Protein 6U1U (pdb70)

GO terms:
  GO:0043335 protein unfolding (P, IDA)
  GO:0045717 negative regulation of fatty acid biosynthetic process (P, IDA)
  GO:0005576 extracellular region (C, IDA)
  GO:0005576 extracellular region (C, EXP)
  GO:0005576 extracellular region (C, TAS)
  GO:0042802 identical protein binding (F, IPI)
  GO:0005515 protein binding (F, IPI)
  GO:0055102 lipase inhibitor activity (F, IDA)
  GO:0010903 negative regulation of very-low-density lipoprotein particle remodeling (P, IDA)
  GO:1905883 regulation of triglyceride transport (P, IDA)
  GO:0090318 regulation of chylomicron remodeling (P, IDA)
  GO:0035473 lipase binding (F, IPI)
  GO:0043066 negative regulation of apoptotic process (P, IDA)
  GO:0045766 positive regulation of angiogenesis (P, TAS)
  GO:0072562 blood microparticle (C, HDA)

Organism: Homo sapiens (NCBI:txid9606)

CATH classification: 3.90.215.10 (+1 more: 4.10.530.10)

B-factor: mean 29.09, std 10.51, range [15.33, 72.76]

Nearest PDB structures (foldseek):
  6u73-assembly1_A  TM=1.000E+00  e=1.667E-44  Homo sapiens
  6eub-assembly1_A  TM=1.003E+00  e=1.596E-43  Homo sapiens
  6eua-assembly1_B  TM=8.624E-01  e=1.295E-20  Homo sapiens
  6eua-assembly1_A  TM=8.561E-01  e=1.240E-19  Homo sapiens
  6eua-assembly1_C  TM=8.480E-01  e=3.061E-19  Homo sapiens

Solvent-accessible surface area: 11053 Å² total; per-residue (Å²): 71,112,7,0,44,40,18,72,117,111,52,52,219,119,60,23,48,37,130,3,91,4,164,86,18,96,86,25,92,0,14,4,83,26,33,123,86,4,1,10,2,9,3,0,61,4,63,77,34,82,20,92,5,80,69,53,18,114,22,0,54,57,21,23,37,67,67,154,12,0,7,2,18,0,2,76,65,3,38,28,7,0,26,129,74,68,1,92,9,5,3,41,2,103,4,101,127,53,72,66,56,122,42,97,19,52,3,61,6,6,9,71,141,49,16,0,5,20,62,13,72,22,104,15,1,37,120,35,52,38,132,130,33,77,135,108,13,70,69,15,42,0,4,0,106,58,91,36,68,38,174,140,238,133,120,42,8,1,130,46,5,9,1,0,10,23,24,51,82,31,49,43,6,0,0,0,0,90,30,22,204,80,148,24,175,123,167,97,94,17,65,56,0,2,1,15,87,96,47,97,25,32,92,62,17,2,43,6,2,31,3,2,4,8,9,138

Radius of gyration: 16.7 Å; Cα contacts (8 Å, |Δi|>4): 514; chains: 1; bounding box: 41×50×33 Å

InterPro domains:
  IPR002181 Fibrinogen, alpha/beta/gamma chain, C-terminal globular domain [PF00147] (185-399)
  IPR002181 Fibrinogen, alpha/beta/gamma chain, C-terminal globular domain [PS51406] (179-401)
  IPR002181 Fibrinogen, alpha/beta/gamma chain, C-terminal globular domain [SM00186] (183-400)
  IPR002181 Fibrinogen, alpha/beta/gamma chain, C-terminal globular domain [cd00087] (183-400)
  IPR014716 Fibrinogen, alpha/beta/gamma chain, C-terminal globular, subdomain 1 [G3DSA:3.90.215.10] (177-317)
  IPR020837 Fibrinogen, conserved site [PS00514] (349-361)
  IPR036056 Fibrinogen-like, C-terminal [SSF56496] (178-400)
  IPR037579 Fibrinogen/angiopoietin-like [PTHR47221] (137-403)

Sequence (216 aa):
PRDCQELFQVGERQSGLFEIQPQGSPPFLVNCKMTSDGGWTVIQRRHDGSVDFNRPWEAYKAGFGDPHGEFWLGLEKVHSITGDRNSRLAVQLRDWDGNAELLQFSVHLGGEDTAYSLQLTAPVAGQLGATTVPPSGLSVPFSTWDQDHDLRRDKNCAKSLSGGWWFGTCSHSNLNGQYFRSIPQQRQKLKKGIFWKTWRGRYYPLQATTMLIQPM

Structure (mmCIF, N/CA/C/O backbone):
data_6U1U
#
_entry.id   6U1U
#
_cell.length_a   132.568
_cell.length_b   135.300
_cell.length_c   39.509
_cell.angle_alpha   90.000
_cell.angle_beta   90.000
_cell.angle_gamma   90.000
#
_symmetry.space_group_name_H-M   'C 2 2 21'
#
loop_
_entity.id
_entity.type
_entity.pdbx_description
1 polymer 'Angiopoietin-related protein 4'
2 non-polymer 'PALMITIC ACID'
3 water water
#
loop_
_atom_site.group_PDB
_atom_site.id
_atom_site.type_symbol
_atom_site.label_atom_id
_atom_site.label_alt_id
_atom_site.label_comp_id
_atom_site.label_asym_id
_atom_site.label_entity_id
_atom_site.label_seq_id
_atom_site.pdbx_PDB_ins_code
_atom_site.Cartn_x
_atom_site.Cartn_y
_atom_site.Cartn_z
_atom_site.occupancy
_atom_site.B_iso_or_equiv
_atom_site.auth_seq_id
_atom_site.auth_comp_id
_atom_site.auth_asym_id
_atom_site.auth_atom_id
_atom_site.pdbx_PDB_model_num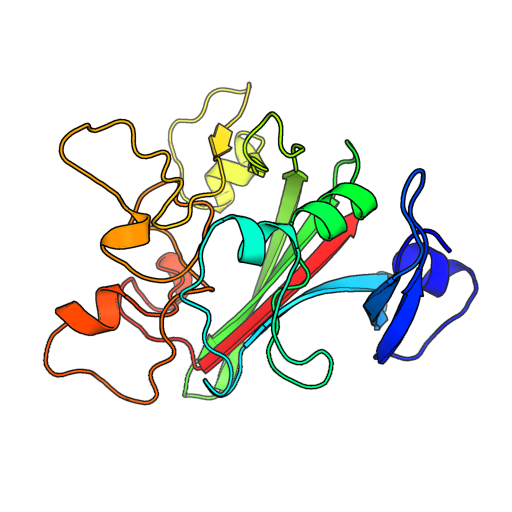
ATOM 1 N N . PRO A 1 1 ? -29.12000 -23.87800 -7.67400 1.000 30.73000 185 PRO A N 1
ATOM 2 C CA . PRO A 1 1 ? -28.15500 -24.48000 -6.75900 1.000 31.88000 185 PRO A CA 1
ATOM 3 C C . PRO A 1 1 ? -27.16300 -25.33400 -7.51100 1.000 26.80000 185 PRO A C 1
ATOM 4 O O . PRO A 1 1 ? -27.56000 -26.07000 -8.41600 1.000 27.47000 185 PRO A O 1
ATOM 8 N N . ARG A 1 2 ? -25.90500 -25.28000 -7.10800 1.000 28.48000 186 ARG A N 1
ATOM 9 C CA . ARG A 1 2 ? -24.86800 -26.02400 -7.80300 1.000 32.65000 186 ARG A CA 1
ATOM 10 C C . ARG A 1 2 ? -24.82300 -27.48300 -7.39400 1.000 31.28000 186 ARG A C 1
ATOM 11 O O . ARG A 1 2 ? -24.29000 -28.30800 -8.14000 1.000 29.83000 186 ARG A O 1
ATOM 19 N N . ASP A 1 3 ? -25.36000 -27.83600 -6.23400 1.000 26.92000 187 ASP A N 1
ATOM 20 C CA . ASP A 1 3 ? -25.22800 -29.19400 -5.73300 1.000 28.80000 187 ASP A CA 1
ATOM 21 C C . ASP A 1 3 ? -26.15700 -29.32900 -4.52700 1.000 22.45000 187 ASP A C 1
ATOM 22 O O . ASP A 1 3 ? -26.83800 -28.37400 -4.13600 1.000 25.01000 187 ASP A O 1
ATOM 27 N N . CYS A 1 4 ? -26.18700 -30.53000 -3.95300 1.000 23.74000 188 CYS A N 1
ATOM 28 C CA . CYS A 1 4 ? -27.12100 -30.80100 -2.86300 1.000 23.43000 188 CYS A CA 1
ATOM 29 C C . CYS A 1 4 ? -26.80800 -29.97200 -1.61400 1.000 25.31000 188 CYS A C 1
ATOM 30 O O . CYS A 1 4 ? -27.72400 -29.64700 -0.85300 1.000 23.53000 188 CYS A O 1
ATOM 33 N N . GLN A 1 5 ? -25.53700 -29.63600 -1.37200 1.000 27.21000 189 GLN A N 1
ATOM 34 C CA . GLN A 1 5 ? -25.23300 -28.81500 -0.19500 1.000 28.12000 189 GLN A CA 1
ATOM 35 C C . GLN A 1 5 ? -25.77000 -27.39900 -0.37800 1.000 27.75000 189 GLN A C 1
ATOM 36 O O . GLN A 1 5 ? -26.28100 -26.79000 0.57500 1.000 28.52000 189 GLN A O 1
ATOM 42 N N . GLU A 1 6 ? -25.71500 -26.86700 -1.60000 1.000 28.57000 190 GLU A N 1
ATOM 43 C CA . GLU A 1 6 ? -26.35700 -25.58100 -1.84300 1.000 30.29000 190 GLU A CA 1
ATOM 44 C C . GLU A 1 6 ? -27.85300 -25.66600 -1.59000 1.000 28.42000 190 GLU A C 1
ATOM 45 O O . GLU A 1 6 ? -28.45400 -24.73500 -1.04100 1.000 31.07000 190 GLU A O 1
ATOM 51 N N . LEU A 1 7 ? -28.48300 -26.76100 -2.03200 1.000 24.29000 191 LEU A N 1
ATOM 52 C CA . LEU A 1 7 ? -29.91800 -26.92200 -1.78200 1.000 24.82000 191 LEU A CA 1
ATOM 53 C C . LEU A 1 7 ? -30.19800 -26.96500 -0.28400 1.000 25.03000 191 LEU A C 1
ATOM 54 O O . LEU A 1 7 ? -31.17900 -26.38100 0.19200 1.000 28.10000 191 LEU A O 1
ATOM 59 N N . PHE A 1 8 ? -29.35400 -27.66700 0.45700 1.000 24.93000 192 PHE A N 1
ATOM 60 C CA . PHE A 1 8 ? -29.46100 -27.69000 1.91600 1.000 26.14000 192 PHE A CA 1
ATOM 61 C C . PHE A 1 8 ? -29.33700 -26.28000 2.48100 1.000 32.31000 192 PHE A C 1
ATOM 62 O O . PHE A 1 8 ? -30.12600 -25.86800 3.34300 1.000 32.69000 192 PHE A O 1
ATOM 70 N N . GLN A 1 9 ? -28.37200 -25.50800 1.98200 1.000 31.71000 193 GLN A N 1
ATOM 71 C CA . GLN A 1 9 ? -28.12800 -24.17400 2.52700 1.000 34.09000 193 GLN A CA 1
ATOM 72 C C . GLN A 1 9 ? -29.28500 -23.21000 2.27500 1.000 35.91000 193 GLN A C 1
ATOM 73 O O . GLN A 1 9 ? -29.49500 -22.28500 3.07000 1.000 39.59000 193 GLN A O 1
ATOM 79 N N . VAL A 1 10 ? -30.04900 -23.39300 1.19400 1.000 28.68000 194 VAL A N 1
ATOM 80 C CA . VAL A 1 10 ? -31.22600 -22.57000 0.97600 1.000 32.96000 194 VAL A CA 1
ATOM 81 C C . VAL A 1 10 ? -32.44800 -23.10500 1.71100 1.000 33.49000 194 VAL A C 1
ATOM 82 O O . VAL A 1 10 ? -33.50400 -22.47600 1.63800 1.000 33.59000 194 VAL A O 1
ATOM 86 N N . GLY A 1 11 ? -32.34100 -24.23900 2.40600 1.000 31.22000 195 GLY A N 1
ATOM 87 C CA . GLY A 1 11 ? -33.41100 -24.70400 3.28000 1.000 27.94000 195 GLY A CA 1
ATOM 88 C C . GLY A 1 11 ? -34.11200 -25.97900 2.88700 1.000 29.04000 195 GLY A C 1
ATOM 89 O O . GLY A 1 11 ? -35.15300 -26.30300 3.49000 1.000 24.70000 195 GLY A O 1
ATOM 90 N N . GLU A 1 12 ? -33.62100 -26.71100 1.87700 1.000 23.33000 196 GLU A N 1
ATOM 91 C CA . GLU A 1 12 ? -34.32000 -27.91500 1.44200 1.000 19.05000 196 GLU A CA 1
ATOM 92 C C . GLU A 1 12 ? -34.03600 -29.01500 2.46400 1.000 20.59000 196 GLU A C 1
ATOM 93 O O . GLU A 1 12 ? -32.87400 -29.26000 2.79400 1.000 21.96000 196 GLU A O 1
ATOM 99 N N . ARG A 1 13 ? -35.09600 -29.65000 2.98500 1.000 19.33000 197 ARG A N 1
ATOM 100 C CA . ARG A 1 13 ? -34.98100 -30.66400 4.02300 1.000 17.78000 197 ARG A CA 1
ATOM 101 C C . ARG A 1 13 ? -35.17500 -32.06900 3.51100 1.000 19.03000 197 ARG A C 1
ATOM 102 O O . ARG A 1 13 ? -34.83000 -33.01600 4.22500 1.000 20.66000 197 ARG A O 1
ATOM 110 N N . GLN A 1 14 ? -35.78100 -32.23800 2.34400 1.000 18.07000 198 GLN A N 1
ATOM 111 C CA . GLN A 1 14 ? -36.23600 -33.55900 1.92800 1.000 18.96000 198 GLN A CA 1
ATOM 112 C C . GLN A 1 14 ? -35.15600 -34.25100 1.08300 1.000 18.05000 198 GLN A C 1
ATOM 113 O O . GLN A 1 14 ? -34.48000 -33.61300 0.26600 1.000 19.29000 198 GLN A O 1
ATOM 119 N N . SER A 1 15 ? -34.96500 -35.53600 1.35300 1.000 18.82000 199 SER A N 1
ATOM 120 C CA . SER A 1 15 ? -34.15900 -36.40100 0.49700 1.000 20.45000 199 SER A CA 1
ATOM 121 C C . SER A 1 15 ? -35.00000 -36.85600 -0.69700 1.000 18.16000 199 SER A C 1
ATOM 122 O O . SER A 1 15 ? -36.15400 -37.28700 -0.55300 1.000 21.34000 199 SER A O 1
ATOM 125 N N . GLY A 1 16 ? -34.39300 -36.80400 -1.87800 1.000 19.21000 200 GLY A N 1
ATOM 126 C CA . GLY A 1 16 ? -35.11300 -37.15500 -3.09200 1.000 21.08000 200 GLY A CA 1
ATOM 127 C C . GLY A 1 16 ? -34.41400 -36.53900 -4.29600 1.000 19.75000 200 GLY A C 1
ATOM 128 O O . GLY A 1 16 ? -33.26000 -36.12800 -4.21800 1.000 21.35000 200 GLY A O 1
ATOM 129 N N . LEU A 1 17 ? -35.17500 -36.43400 -5.39500 1.000 19.19000 201 LEU A N 1
ATOM 130 C CA . LEU A 1 17 ? -34.61900 -35.96800 -6.66400 1.000 20.12000 201 LEU A CA 1
ATOM 131 C C . LEU A 1 17 ? -34.81800 -34.46700 -6.82000 1.000 22.38000 201 LEU A C 1
ATOM 132 O O . LEU A 1 17 ? -35.94500 -33.96700 -6.65100 1.000 21.31000 201 LEU A O 1
ATOM 137 N N . PHE A 1 18 ? -33.74200 -33.76000 -7.13700 1.000 18.13000 202 PHE A N 1
ATOM 138 C CA . PHE A 1 18 ? -33.72800 -32.30600 -7.27600 1.000 22.16000 202 PHE A CA 1
ATOM 139 C C . PHE A 1 18 ? -32.85900 -31.88000 -8.45200 1.000 23.90000 202 PHE A C 1
ATOM 140 O O . PHE A 1 18 ? -31.82100 -32.48400 -8.72700 1.000 21.60000 202 PHE A O 1
ATOM 148 N N . GLU A 1 19 ? -33.26800 -30.78800 -9.10900 1.000 20.98000 203 GLU A N 1
ATOM 149 C CA . GLU A 1 19 ? -32.47900 -30.21400 -10.19000 1.000 23.39000 203 GLU A CA 1
ATOM 150 C C . GLU A 1 19 ? -31.32300 -29.38500 -9.62300 1.000 24.59000 203 GLU A C 1
ATOM 151 O O . GLU A 1 19 ? -31.52300 -28.5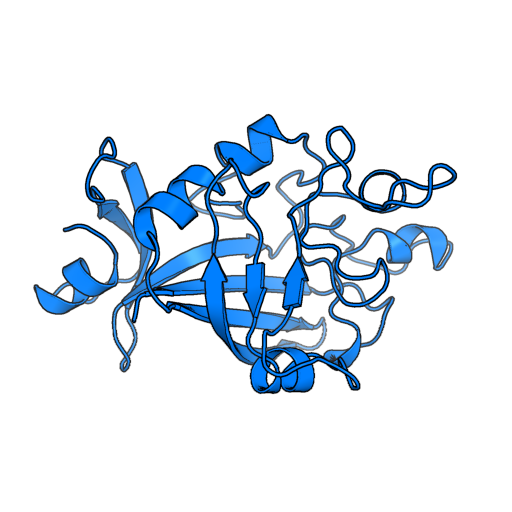6700 -8.71800 1.000 24.30000 203 GLU A O 1
ATOM 157 N N . ILE A 1 20 ? -30.11000 -29.60600 -10.13500 1.000 19.65000 204 ILE A N 1
ATOM 158 C CA . ILE A 1 20 ? -28.95300 -28.78500 -9.79600 1.000 19.64000 204 ILE A CA 1
ATOM 159 C C . ILE A 1 20 ? -28.30200 -28.36900 -11.10100 1.000 22.18000 204 ILE A C 1
ATOM 160 O O . ILE A 1 20 ? -28.63400 -28.87500 -12.18300 1.000 21.77000 204 ILE A O 1
ATOM 165 N N . GLN A 1 21 ? -27.40600 -27.39200 -11.00200 1.000 22.16000 205 GLN A N 1
ATOM 166 C CA . GLN A 1 21 ? -26.66200 -26.94300 -12.17500 1.000 22.10000 205 GLN A CA 1
ATOM 167 C C . GLN A 1 21 ? -25.30000 -26.47300 -11.74900 1.000 21.55000 205 GLN A C 1
ATOM 168 O O . GLN A 1 21 ? -25.09600 -25.29100 -11.44000 1.000 24.95000 205 GLN A O 1
ATOM 174 N N . PRO A 1 22 ? -24.32400 -27.37800 -11.71800 1.000 22.71000 206 PRO A N 1
ATOM 175 C CA . PRO A 1 22 ? -22.94600 -26.98100 -11.43500 1.000 26.27000 206 PRO A CA 1
ATOM 176 C C . PRO A 1 22 ? -22.42200 -25.97500 -12.44300 1.000 28.51000 206 PRO A C 1
ATOM 177 O O . PRO A 1 22 ? -22.87900 -25.90500 -13.58500 1.000 25.21000 206 PRO A O 1
ATOM 181 N N . GLN A 1 23 ? -21.45100 -25.19500 -11.97800 1.000 32.59000 207 GLN A N 1
ATOM 182 C CA . GLN A 1 23 ? -20.70900 -24.27400 -12.82200 1.000 34.91000 207 GLN A CA 1
ATOM 183 C C . GLN A 1 23 ? -20.28200 -24.96100 -14.10700 1.000 29.38000 207 GLN A C 1
ATOM 184 O O . GLN A 1 23 ? -19.66100 -26.02600 -14.07100 1.000 31.81000 207 GLN A O 1
ATOM 190 N N . GLY A 1 24 ? -20.66400 -24.37800 -15.25200 1.000 34.23000 208 GLY A N 1
ATOM 191 C CA . GLY A 1 24 ? -20.20900 -24.90900 -16.52700 1.000 33.58000 208 GLY A CA 1
ATOM 192 C C . GLY A 1 24 ? -20.97900 -26.09600 -17.05800 1.000 39.99000 208 GLY A C 1
ATOM 193 O O . GLY A 1 24 ? -20.63600 -26.60600 -18.13800 1.000 37.33000 208 GLY A O 1
ATOM 194 N N . SER A 1 25 ? -22.02400 -26.53800 -16.35600 1.000 29.10000 209 SER A N 1
ATOM 195 C CA . SER A 1 25 ? -22.74700 -27.75000 -16.69500 1.000 29.68000 209 SER A CA 1
ATOM 196 C C . SER A 1 25 ? -24.17400 -27.42000 -17.12100 1.000 25.11000 209 SER A C 1
ATOM 197 O O . SER A 1 25 ? -24.74900 -26.43700 -16.64300 1.000 27.15000 209 SER A O 1
ATOM 200 N N . PRO A 1 26 ? -24.79400 -28.24900 -17.96300 1.000 25.56000 210 PRO A N 1
ATOM 201 C CA . PRO A 1 26 ? -26.24600 -28.20500 -18.10100 1.000 25.77000 210 PRO A CA 1
ATOM 202 C C . PRO A 1 26 ? -26.91200 -28.60300 -16.79300 1.000 24.00000 210 PRO A C 1
ATOM 203 O O . PRO A 1 26 ? -26.27000 -29.23500 -15.93400 1.000 23.17000 210 PRO A O 1
ATOM 207 N N . PRO A 1 27 ? -28.18800 -28.28400 -16.60200 1.000 23.95000 211 PRO A N 1
ATOM 208 C CA . PRO A 1 27 ? -28.88000 -28.74400 -15.38100 1.000 19.96000 211 PRO A CA 1
ATOM 209 C C . PRO A 1 27 ? -29.12400 -30.24300 -15.45200 1.000 20.10000 211 PRO A C 1
ATOM 210 O O . PRO A 1 27 ? -29.27900 -30.81000 -16.53600 1.000 20.04000 211 PRO A O 1
ATOM 214 N N . PHE A 1 28 ? -29.14700 -30.90600 -14.28500 1.000 17.46000 212 PHE A N 1
ATOM 215 C CA . PHE A 1 28 ? -29.50300 -32.32700 -14.28800 1.000 19.03000 212 PHE A CA 1
ATOM 216 C C . PHE A 1 28 ? -30.06900 -32.70300 -12.93400 1.000 20.97000 212 PHE A C 1
ATOM 217 O O . PHE A 1 28 ? -29.85800 -32.01300 -11.93900 1.000 20.81000 212 PHE A O 1
ATOM 225 N N . LEU A 1 29 ? -30.79200 -33.80800 -12.92000 1.000 16.63000 213 LEU A N 1
ATOM 226 C CA . LEU A 1 29 ? -31.51800 -34.23000 -11.73000 1.000 18.72000 213 LEU A CA 1
ATOM 227 C C . LEU A 1 29 ? -30.62100 -35.14000 -10.90300 1.000 23.58000 213 LEU A C 1
ATOM 228 O O . LEU A 1 29 ? -30.11300 -36.12500 -11.42600 1.000 22.11000 213 LEU A O 1
ATOM 233 N N . VAL A 1 30 ? -30.45500 -34.83900 -9.60100 1.000 18.40000 214 VAL A N 1
ATOM 234 C CA . VAL A 1 30 ? -29.61600 -35.66800 -8.74100 1.000 17.54000 214 VAL A CA 1
ATOM 235 C C . VAL A 1 30 ? -30.44000 -36.15700 -7.55500 1.000 20.88000 214 VAL A C 1
ATOM 236 O O . VAL A 1 30 ? -31.50300 -35.61600 -7.23700 1.000 20.02000 214 VAL A O 1
ATOM 240 N N . ASN A 1 31 ? -29.92400 -37.19900 -6.90000 1.000 16.96000 215 ASN A N 1
ATOM 241 C CA . ASN A 1 31 ? -30.51900 -37.71400 -5.66900 1.000 18.36000 215 ASN A CA 1
ATOM 242 C C . ASN A 1 31 ? -29.80100 -37.05400 -4.50700 1.000 18.79000 215 ASN A C 1
ATOM 243 O O . ASN A 1 31 ? -28.61100 -37.29500 -4.32200 1.000 20.57000 215 ASN A O 1
ATOM 248 N N . CYS A 1 32 ? -30.51800 -36.28100 -3.69000 1.000 17.87000 216 CYS A N 1
ATOM 249 C CA . CYS A 1 32 ? -29.90600 -35.59500 -2.55100 1.000 19.42000 216 CYS A CA 1
ATOM 250 C C . CYS A 1 32 ? -30.30600 -36.30400 -1.27900 1.000 18.85000 216 CYS A C 1
ATOM 251 O O . CYS A 1 32 ? -31.43800 -36.76900 -1.14700 1.000 20.40000 216 CYS A O 1
ATOM 254 N N . LYS A 1 33 ? -29.36700 -36.38300 -0.34000 1.000 18.82000 217 LYS A N 1
ATOM 255 C CA . LYS A 1 33 ? -29.65200 -36.89000 0.99100 1.000 19.71000 217 LYS A CA 1
ATOM 256 C C . LYS A 1 33 ? -29.36700 -35.73900 1.93500 1.000 19.96000 217 LYS A C 1
ATOM 257 O O . LYS A 1 33 ? -28.23100 -35.24800 1.99500 1.000 20.12000 217 LYS A O 1
ATOM 263 N N . MET A 1 34 ? -30.40100 -35.27100 2.65400 1.000 19.27000 218 MET A N 1
ATOM 264 C CA . MET A 1 34 ? -30.24900 -34.13700 3.56000 1.000 20.04000 218 MET A CA 1
ATOM 265 C C . MET A 1 34 ? -30.08300 -34.67800 4.98900 1.000 21.71000 218 MET A C 1
ATOM 266 O O . MET A 1 34 ? -30.92100 -35.43900 5.46200 1.000 22.79000 218 MET A O 1
ATOM 271 N N . THR A 1 35 ? -28.96900 -34.33600 5.62000 1.000 24.72000 219 THR A N 1
ATOM 272 C CA . THR A 1 35 ? -28.56200 -34.89900 6.90500 1.000 27.64000 219 THR A CA 1
ATOM 273 C C . THR A 1 35 ? -28.23800 -33.75100 7.85300 1.000 21.50000 219 THR A C 1
ATOM 274 O O . THR A 1 35 ? -28.10400 -32.59300 7.44600 1.000 24.64000 219 THR A O 1
ATOM 278 N N . SER A 1 36 ? -27.99300 -34.07300 9.12200 1.000 28.02000 220 SER A N 1
ATOM 279 C CA . SER A 1 36 ? -27.60900 -32.99700 10.03200 1.000 30.03000 220 SER A CA 1
ATOM 280 C C . SER A 1 36 ? -26.26500 -32.37800 9.67700 1.000 31.96000 220 SER A C 1
ATOM 281 O O . SER A 1 36 ? -25.97400 -31.25800 10.11700 1.000 32.62000 220 SER A O 1
ATOM 284 N N . ASP A 1 37 ? -25.42400 -33.07700 8.90300 1.000 29.92000 221 ASP A N 1
ATOM 285 C CA . ASP A 1 37 ? -24.15500 -32.50300 8.47000 1.000 29.79000 221 ASP A CA 1
ATOM 286 C C . ASP A 1 37 ? -24.20300 -32.01100 7.02400 1.000 35.60000 221 ASP A C 1
ATOM 287 O O . ASP A 1 37 ? -23.17800 -32.02700 6.32700 1.000 33.03000 221 ASP A O 1
ATOM 292 N N . GLY A 1 38 ? -25.37500 -31.57200 6.56200 1.000 29.91000 222 GLY A N 1
ATOM 293 C CA . GLY A 1 38 ? -25.51500 -30.91100 5.27800 1.000 29.20000 222 GLY A CA 1
ATOM 294 C C . GLY A 1 38 ? -26.06600 -31.83100 4.19800 1.000 25.39000 222 GLY A C 1
ATOM 295 O O . GLY A 1 38 ? -26.58600 -32.92300 4.45200 1.000 23.02000 222 GLY A O 1
ATOM 296 N N . GLY A 1 39 ? -25.94200 -31.35200 2.96600 1.000 23.71000 223 GLY A N 1
ATOM 297 C CA . GLY A 1 39 ? -26.51500 -32.03600 1.80300 1.000 19.49000 223 GLY A CA 1
ATOM 298 C C . GLY A 1 39 ? -25.45200 -32.89200 1.14300 1.000 20.87000 223 GLY A C 1
ATOM 299 O O . GLY A 1 39 ? -24.32900 -32.43500 0.92800 1.000 22.31000 223 GLY A O 1
ATOM 300 N N . TRP A 1 40 ? -25.82700 -34.12800 0.80000 1.000 19.86000 224 TRP A N 1
ATOM 301 C CA . TRP A 1 40 ? -24.94500 -35.08700 0.13800 1.000 18.68000 224 TRP A CA 1
ATOM 302 C C . TRP A 1 40 ? -25.54300 -35.50800 -1.19400 1.000 17.97000 224 TRP A C 1
ATOM 303 O O . TRP A 1 40 ? -26.74800 -35.73900 -1.28900 1.000 20.40000 224 TRP A O 1
ATOM 314 N N . THR A 1 41 ? -24.71500 -35.60100 -2.23200 1.000 17.00000 225 THR A N 1
ATOM 315 C CA . THR A 1 41 ? -25.20500 -36.11800 -3.51400 1.000 17.56000 225 THR A CA 1
ATOM 316 C C . THR A 1 41 ? -24.96900 -37.61500 -3.57600 1.000 18.00000 225 THR A C 1
ATOM 317 O O . THR A 1 41 ? -23.84200 -38.05800 -3.36900 1.000 17.53000 225 THR A O 1
ATOM 321 N N . VAL A 1 42 ? -26.00500 -38.39000 -3.87300 1.000 17.44000 226 VAL A N 1
ATOM 322 C CA . VAL A 1 42 ? -25.81600 -39.83800 -3.96800 1.000 16.87000 226 VAL A CA 1
ATOM 323 C C . VAL A 1 42 ? -25.23900 -40.13000 -5.35100 1.000 17.36000 226 VAL A C 1
ATOM 324 O O . VAL A 1 42 ? -25.84700 -39.77200 -6.36100 1.000 17.51000 226 VAL A O 1
ATOM 328 N N . ILE A 1 43 ? -24.07100 -40.78500 -5.41000 1.000 16.21000 227 ILE A N 1
ATOM 329 C CA . ILE A 1 43 ? -23.45900 -41.05700 -6.70700 1.000 15.96000 227 ILE A CA 1
ATOM 330 C C . ILE A 1 43 ? -23.56500 -42.51200 -7.12100 1.000 16.82000 227 ILE A C 1
ATOM 331 O O . ILE A 1 43 ? -23.28800 -42.82500 -8.29600 1.000 17.26000 227 ILE A O 1
ATOM 336 N N . GLN A 1 44 ? -23.98300 -43.39400 -6.22500 1.000 16.61000 228 GLN A N 1
ATOM 337 C CA . GLN A 1 44 ? -24.11000 -44.80800 -6.55500 1.000 15.60000 228 GLN A CA 1
ATOM 338 C C . GLN A 1 44 ? -25.04600 -45.39700 -5.51600 1.000 15.33000 228 GLN A C 1
ATOM 339 O O . GLN A 1 44 ? -24.95600 -45.02900 -4.33300 1.000 18.08000 228 GLN A O 1
ATOM 345 N N . ARG A 1 45 ? -25.91600 -46.31500 -5.94900 1.000 16.46000 229 ARG A N 1
ATOM 346 C CA . ARG A 1 45 ? -26.79800 -46.99500 -4.99900 1.000 18.12000 229 ARG A CA 1
ATOM 347 C C . ARG A 1 45 ? -27.14400 -48.36500 -5.55800 1.000 20.15000 229 ARG A C 1
ATOM 348 O O . ARG A 1 45 ? -27.52900 -48.47600 -6.73000 1.000 20.48000 229 ARG A O 1
ATOM 356 N N . ARG A 1 46 ? -26.94700 -49.40500 -4.74100 1.000 20.23000 230 ARG A N 1
ATOM 357 C CA . ARG A 1 46 ? -27.23900 -50.80900 -5.14100 1.000 20.83000 230 ARG A CA 1
ATOM 358 C C . ARG A 1 46 ? -27.94100 -51.49900 -3.96900 1.000 21.29000 230 ARG A C 1
ATOM 359 O O . ARG A 1 46 ? -27.55200 -51.22200 -2.81600 1.000 19.81000 230 ARG A O 1
ATOM 367 N N . HIS A 1 47 ? -28.91700 -52.37100 -4.24800 1.000 22.67000 231 HIS A N 1
ATOM 368 C CA . HIS A 1 47 ? -29.65300 -53.01000 -3.15700 1.000 23.62000 231 HIS A CA 1
ATOM 369 C C . HIS A 1 47 ? -30.42900 -54.25900 -3.56300 1.000 25.30000 231 HIS A C 1
ATOM 370 O O . HIS A 1 47 ? -30.90500 -54.97700 -2.67400 1.000 27.68000 231 HIS A O 1
ATOM 377 N N . ASP A 1 48 ? -30.56700 -54.53300 -4.87300 1.000 23.40000 232 ASP A N 1
ATOM 378 C CA . ASP A 1 48 ? -31.30600 -55.73400 -5.27400 1.000 24.48000 232 ASP A CA 1
ATOM 379 C C . ASP A 1 48 ? -30.83600 -56.39900 -6.57200 1.000 27.18000 232 ASP A C 1
ATOM 380 O O . ASP A 1 48 ? -31.41500 -57.42300 -6.96000 1.000 26.92000 232 ASP A O 1
ATOM 385 N N . GLY A 1 49 ? -29.82500 -55.87900 -7.26300 1.000 24.63000 233 GLY A N 1
ATOM 386 C CA . GLY A 1 49 ? -29.39500 -56.50300 -8.48800 1.000 25.83000 233 GLY A CA 1
ATOM 387 C C . GLY A 1 49 ? -30.30900 -56.32900 -9.68100 1.000 27.23000 233 GLY A C 1
ATOM 388 O O . GLY A 1 49 ? -30.16100 -57.06400 -10.67000 1.000 28.41000 233 GLY A O 1
ATOM 389 N N . SER A 1 50 ? -31.22300 -55.36400 -9.63700 1.000 24.92000 234 SER A N 1
ATOM 390 C CA . SER A 1 50 ? -32.11900 -55.12600 -10.77300 1.000 28.26000 234 SER A CA 1
ATOM 391 C C . SER A 1 50 ? -31.45600 -54.41000 -11.95000 1.000 27.23000 234 SER A C 1
ATOM 392 O O . SER A 1 50 ? -31.99500 -54.46700 -13.06900 1.000 27.56000 234 SER A O 1
ATOM 395 N N . VAL A 1 51 ? -30.32500 -53.72000 -11.73800 1.000 23.48000 235 VAL A N 1
ATOM 396 C CA . VAL A 1 51 ? -29.66300 -52.92000 -12.77400 1.000 24.97000 235 VAL A CA 1
ATOM 397 C C . VAL A 1 51 ? -28.30300 -53.51900 -13.11100 1.000 24.66000 235 VAL A C 1
ATOM 398 O O . VAL A 1 51 ? -27.52400 -53.85000 -12.21000 1.000 24.66000 235 VAL A O 1
ATOM 402 N N . ASP A 1 52 ? -28.03000 -53.68500 -14.41200 1.000 25.33000 236 ASP A N 1
ATOM 403 C CA . ASP A 1 52 ? -26.76700 -54.24000 -14.89500 1.000 27.07000 236 ASP A CA 1
ATOM 404 C C . ASP A 1 52 ? -25.67200 -53.19600 -14.75000 1.000 24.16000 236 ASP A C 1
ATOM 405 O O . ASP A 1 52 ? -25.81700 -52.08400 -15.26000 1.000 24.02000 236 ASP A O 1
ATOM 410 N N . PHE A 1 53 ? -24.60100 -53.52000 -14.01600 1.000 21.18000 237 PHE A N 1
ATOM 411 C CA . PHE A 1 53 ? -23.48200 -52.59900 -13.84600 1.000 20.02000 237 PHE A CA 1
ATOM 412 C C . PHE A 1 53 ? -22.28900 -52.97100 -14.70600 1.000 22.54000 237 PHE A C 1
ATOM 413 O O . PHE A 1 53 ? -21.27100 -52.26000 -14.70300 1.000 22.09000 237 PHE A O 1
ATOM 421 N N . ASN A 1 54 ? -22.40200 -54.02600 -15.52100 1.000 21.22000 238 ASN A N 1
ATOM 422 C CA . ASN A 1 54 ? -21.25500 -54.40100 -16.33600 1.000 24.71000 238 ASN A CA 1
ATOM 423 C C . ASN A 1 54 ? -21.33400 -53.64800 -17.66100 1.000 26.10000 238 ASN A C 1
ATOM 424 O O . ASN A 1 54 ? -21.80700 -54.16000 -18.68200 1.000 30.00000 238 ASN A O 1
ATOM 429 N N . ARG A 1 55 ? -20.90800 -52.39400 -17.58900 1.000 22.31000 239 ARG A N 1
ATOM 430 C CA . ARG A 1 55 ? -20.97700 -51.46400 -18.73700 1.000 23.04000 239 ARG A CA 1
ATOM 431 C C . ARG A 1 55 ? -19.62500 -50.83800 -19.07400 1.000 24.00000 239 ARG A C 1
ATOM 432 O O . ARG A 1 55 ? -18.76400 -50.79100 -18.23800 1.000 22.69000 239 ARG A O 1
ATOM 440 N N . PRO A 1 56 ? -19.50000 -50.30200 -20.29800 1.000 22.17000 240 PRO A N 1
ATOM 441 C CA . PRO A 1 56 ? -18.27900 -49.72300 -20.79600 1.000 23.22000 240 PRO A CA 1
ATOM 442 C C . PRO A 1 56 ? -18.05300 -48.29000 -20.30800 1.000 20.87000 240 PRO A C 1
ATOM 443 O O . PRO A 1 56 ? -18.87200 -47.74100 -19.68800 1.000 20.89000 240 PRO A O 1
ATOM 447 N N . TRP A 1 57 ? -16.91400 -47.75100 -20.70700 1.000 20.90000 241 TRP A N 1
ATOM 448 C CA . TRP A 1 57 ? -16.46100 -46.41200 -20.27600 1.000 20.08000 241 TRP A CA 1
ATOM 449 C C . TRP A 1 57 ? -17.53700 -45.34500 -20.47900 1.000 20.34000 241 TRP A C 1
ATOM 450 O O . TRP A 1 57 ? -17.79300 -44.60900 -19.57500 1.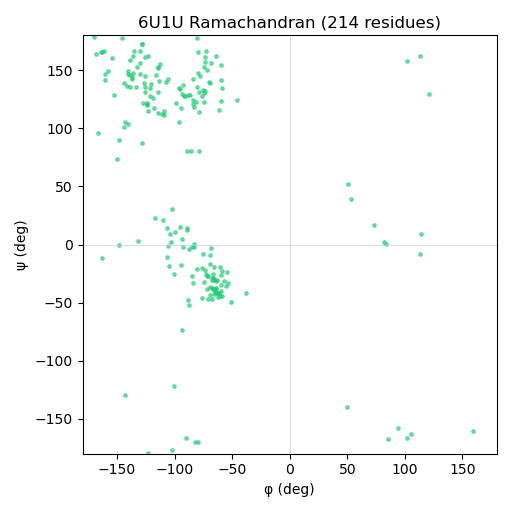000 19.73000 241 TRP A O 1
ATOM 461 N N . GLU A 1 58 ? -18.12500 -45.30000 -21.66200 1.000 19.86000 242 GLU A N 1
ATOM 462 C CA . GLU A 1 58 ? -19.03300 -44.18000 -21.89700 1.000 22.87000 242 GLU A CA 1
ATOM 463 C C . GLU A 1 58 ? -20.23100 -44.21700 -20.97100 1.000 20.06000 242 GLU A C 1
ATOM 464 O O . GLU A 1 58 ? -20.78200 -43.16400 -20.62200 1.000 20.88000 242 GLU A O 1
ATOM 470 N N . ALA A 1 59 ? -20.67400 -45.41400 -20.58100 1.000 19.91000 243 ALA A N 1
ATOM 471 C CA . ALA A 1 59 ? -21.79700 -45.49900 -19.66200 1.000 22.38000 243 ALA A CA 1
ATOM 472 C C . ALA A 1 59 ? -21.38100 -45.06700 -18.26500 1.000 19.03000 243 ALA A C 1
ATOM 473 O O . ALA A 1 59 ? -22.16500 -44.45000 -17.53900 1.000 17.47000 243 ALA A O 1
ATOM 475 N N . TYR A 1 60 ? -20.15700 -45.42600 -17.85000 1.000 17.81000 244 TYR A N 1
ATOM 476 C CA . TYR A 1 60 ? -19.72000 -44.98000 -16.52700 1.000 17.60000 244 TYR A CA 1
ATOM 477 C C . TYR A 1 60 ? -19.45100 -43.48600 -16.52700 1.000 19.09000 244 TYR A C 1
ATOM 478 O O . TYR A 1 60 ? -19.54500 -42.83400 -15.48000 1.000 18.13000 244 TYR A O 1
ATOM 487 N N . LYS A 1 61 ? -19.10600 -42.94100 -17.69100 1.000 18.62000 245 LYS A N 1
ATOM 488 C CA . LYS A 1 61 ? -18.89800 -41.49600 -17.81100 1.000 18.43000 245 LYS A CA 1
ATOM 489 C C . LYS A 1 61 ? -20.22300 -40.74400 -17.72300 1.000 18.31000 245 LYS A C 1
ATOM 490 O O . LYS A 1 61 ? -20.33200 -39.72000 -17.02200 1.000 19.46000 245 LYS A O 1
ATOM 496 N N . ALA A 1 62 ? -21.24400 -41.22200 -18.46600 1.000 19.01000 246 ALA A N 1
ATOM 497 C CA . ALA A 1 62 ? -22.51400 -40.50400 -18.56700 1.000 20.50000 246 ALA A CA 1
ATOM 498 C C . ALA A 1 62 ? -23.47800 -40.81400 -17.42900 1.000 19.67000 246 ALA A C 1
ATOM 499 O O . ALA A 1 62 ? -24.34500 -39.98500 -17.11700 1.000 22.51000 246 ALA A O 1
ATOM 501 N N . GLY A 1 63 ? -23.37400 -41.99700 -16.83700 1.000 18.06000 247 GLY A N 1
ATOM 502 C CA . GLY A 1 63 ? -24.32600 -42.43800 -15.83200 1.000 17.05000 247 GLY A CA 1
ATOM 503 C C . GLY A 1 63 ? -25.33400 -43.42500 -16.41500 1.000 18.48000 247 GLY A C 1
ATOM 504 O O . GLY A 1 63 ? -25.58300 -43.46800 -17.63200 1.000 20.32000 247 GLY A O 1
ATOM 505 N N . PHE A 1 64 ? -25.93000 -44.22600 -15.52800 1.000 17.56000 248 PHE A N 1
ATOM 506 C CA . PHE A 1 64 ? -26.89900 -45.23500 -15.95100 1.000 19.90000 248 PHE A CA 1
ATOM 507 C C . PHE A 1 64 ? -27.72300 -45.70200 -14.75900 1.000 20.32000 248 PHE A C 1
ATOM 508 O O . PHE A 1 64 ? -27.37500 -45.46500 -13.59400 1.000 20.26000 248 PHE A O 1
ATOM 516 N N . GLY A 1 65 ? -28.81900 -46.39600 -15.07300 1.000 18.25000 249 GLY A N 1
ATOM 517 C CA . GLY A 1 65 ? -29.64900 -47.00200 -14.04900 1.000 18.71000 249 GLY A CA 1
ATOM 518 C C . GLY A 1 65 ? -30.94500 -46.25000 -13.80900 1.000 21.86000 249 GLY A C 1
ATOM 519 O O . GLY A 1 65 ? -31.36600 -45.40300 -14.59600 1.000 21.54000 249 GLY A O 1
ATOM 520 N N . ASP A 1 66 ? -31.56300 -46.55300 -12.66400 1.000 19.44000 250 ASP A N 1
ATOM 521 C CA . ASP A 1 66 ? -32.89900 -46.06900 -12.31100 1.000 22.65000 250 ASP A CA 1
ATOM 522 C C . ASP A 1 66 ? -32.74900 -45.04100 -11.19600 1.000 21.30000 250 ASP A C 1
ATOM 523 O O . ASP A 1 66 ? -32.39700 -45.42400 -10.07600 1.000 21.23000 250 ASP A O 1
ATOM 528 N N . PRO A 1 67 ? -33.01800 -43.75900 -11.44100 1.000 23.76000 251 PRO A N 1
ATOM 529 C CA . PRO A 1 67 ? -32.90200 -42.75800 -10.35700 1.000 23.37000 251 PRO A CA 1
ATOM 530 C C . PRO A 1 67 ? -33.80500 -43.05200 -9.15600 1.000 25.41000 251 PRO A C 1
ATOM 531 O O . PRO A 1 67 ? -33.49500 -42.60600 -8.04600 1.000 27.43000 251 PRO A O 1
ATOM 535 N N . HIS A 1 68 ? -34.88100 -43.82400 -9.32800 1.000 22.99000 252 HIS A N 1
ATOM 536 C CA . HIS A 1 68 ? -35.71600 -44.24000 -8.20200 1.000 26.33000 252 HIS A CA 1
ATOM 537 C C . HIS A 1 68 ? -35.30500 -45.59800 -7.64000 1.000 28.96000 252 HIS A C 1
ATOM 538 O O . HIS A 1 68 ? -35.99000 -46.11400 -6.75000 1.000 27.38000 252 HIS A O 1
ATOM 545 N N . GLY A 1 69 ? -34.21500 -46.19400 -8.14200 1.000 24.28000 253 GLY A N 1
ATOM 546 C CA . GLY A 1 69 ? -33.78000 -47.52200 -7.73300 1.000 24.93000 253 GLY A CA 1
ATOM 547 C C . GLY A 1 69 ? -32.25400 -47.59800 -7.67300 1.000 20.33000 253 GLY A C 1
ATOM 548 O O . GLY A 1 69 ? -31.63600 -46.71000 -7.07700 1.000 22.46000 253 GLY A O 1
ATOM 549 N N . GLU A 1 70 ? -31.62800 -48.60800 -8.29400 1.000 22.01000 254 GLU A N 1
ATOM 550 C CA . GLU A 1 70 ? -30.16200 -48.70300 -8.33800 1.000 20.48000 254 GLU A CA 1
ATOM 551 C C . GLU A 1 70 ? -29.60600 -47.86000 -9.48500 1.000 20.90000 254 GLU A C 1
ATOM 552 O O . GLU A 1 70 ? -30.18500 -47.83300 -10.58400 1.000 20.26000 254 GLU A O 1
ATOM 558 N N . PHE A 1 71 ? -28.45700 -47.20700 -9.25700 1.000 19.47000 255 PHE A N 1
ATOM 559 C CA . PHE A 1 71 ? -27.94500 -46.35400 -10.32000 1.000 17.34000 255 PHE A CA 1
ATOM 560 C C . PHE A 1 71 ? -26.48800 -46.00700 -10.07700 1.000 18.32000 255 PHE A C 1
ATOM 561 O O . PHE A 1 71 ? -25.94800 -46.14900 -8.96500 1.000 17.32000 255 PHE A O 1
ATOM 569 N N . TRP A 1 72 ? -25.87800 -45.48700 -11.13900 1.000 15.61000 256 TRP A N 1
ATOM 570 C CA . TRP A 1 72 ? -24.56700 -44.85500 -11.12500 1.000 16.28000 256 TRP A CA 1
ATOM 571 C C . TRP A 1 72 ? -24.77000 -43.45300 -11.69600 1.000 17.70000 256 TRP A C 1
ATOM 572 O O . TRP A 1 72 ? -25.26300 -43.33600 -12.81800 1.000 17.99000 256 TRP A O 1
ATOM 583 N N . LEU A 1 73 ? -24.45400 -42.39700 -10.92100 1.000 15.67000 257 LEU A N 1
ATOM 584 C CA . LEU A 1 73 ? -24.78900 -41.03300 -11.37700 1.000 16.20000 257 LEU A CA 1
ATOM 585 C C . LEU A 1 73 ? -24.02300 -40.66600 -12.64700 1.000 19.87000 257 LEU A C 1
ATOM 586 O O . LEU A 1 73 ? -24.5880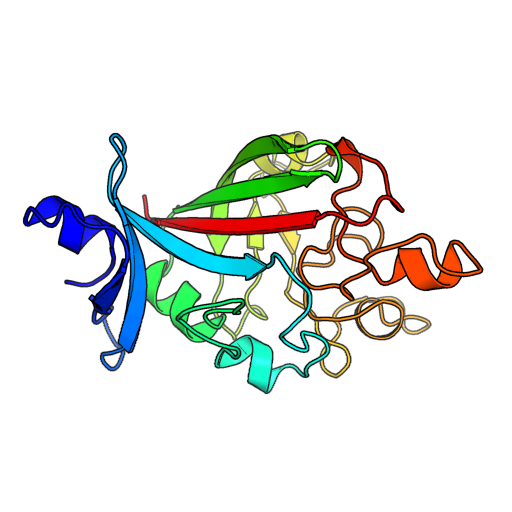0 -40.06000 -13.57700 1.000 17.58000 257 LEU A O 1
ATOM 591 N N . GLY A 1 74 ? -22.74400 -41.03000 -12.70700 1.000 17.32000 258 GLY A N 1
ATOM 592 C CA . GLY A 1 74 ? -21.94400 -40.71300 -13.92500 1.000 16.17000 258 GLY A CA 1
ATOM 593 C C . GLY A 1 74 ? -20.75700 -39.85500 -13.52100 1.000 17.34000 258 GLY A C 1
ATOM 594 O O . GLY A 1 74 ? -20.88100 -38.84500 -12.84500 1.000 17.10000 258 GLY A O 1
ATOM 595 N N . LEU A 1 75 ? -19.56500 -40.27100 -13.97200 1.000 15.50000 259 LEU A N 1
ATOM 596 C CA . LEU A 1 75 ? -18.34600 -39.59700 -13.53700 1.000 17.09000 259 LEU A CA 1
ATOM 597 C C . LEU A 1 75 ? -18.29600 -38.14000 -13.99900 1.000 17.87000 259 LEU A C 1
ATOM 598 O O . LEU A 1 75 ? -17.78000 -37.28200 -13.27900 1.000 17.86000 259 LEU A O 1
ATOM 603 N N . GLU A 1 76 ? -18.77300 -37.84300 -15.21500 1.000 17.71000 260 GLU A N 1
ATOM 604 C CA . GLU A 1 76 ? -18.69300 -36.44200 -15.63700 1.000 18.72000 260 GLU A CA 1
ATOM 605 C C . GLU A 1 76 ? -19.59700 -35.58300 -14.76000 1.000 19.16000 260 GLU A C 1
ATOM 606 O O . GLU A 1 76 ? -19.23200 -34.46700 -14.37400 1.000 18.37000 260 GLU A O 1
ATOM 612 N N . LYS A 1 77 ? -20.76300 -36.11600 -14.39800 1.000 17.23000 261 LYS A N 1
ATOM 613 C CA . LYS A 1 77 ? -21.64200 -35.37800 -13.48700 1.000 17.41000 261 LYS A CA 1
ATOM 614 C C . LYS A 1 77 ? -21.00800 -35.23700 -12.11400 1.000 17.93000 261 LYS A C 1
ATOM 615 O O . LYS A 1 77 ? -21.07100 -34.16800 -11.50600 1.000 18.11000 261 LYS A O 1
ATOM 621 N N . VAL A 1 78 ? -20.39200 -36.30100 -11.60300 1.000 16.78000 262 VAL A N 1
ATOM 622 C CA . VAL A 1 78 ? -19.75200 -36.18900 -10.29000 1.000 16.35000 262 VAL A CA 1
ATOM 623 C C . VAL A 1 78 ? -18.62200 -35.16100 -10.32000 1.000 17.98000 262 VAL A C 1
ATOM 624 O O . VAL A 1 78 ? -18.49800 -34.33400 -9.41700 1.000 17.53000 262 VAL A O 1
ATOM 628 N N . HIS A 1 79 ? -17.78300 -35.19600 -11.35400 1.000 17.31000 263 HIS A N 1
ATOM 629 C CA . HIS A 1 79 ? -16.70500 -34.22600 -11.40800 1.000 18.06000 263 HIS A CA 1
ATOM 630 C C . HIS A 1 79 ? -17.23800 -32.81300 -11.61900 1.000 19.55000 263 HIS A C 1
ATOM 631 O O . HIS A 1 79 ? -16.62000 -31.85300 -11.15600 1.000 19.28000 263 HIS A O 1
ATOM 638 N N . SER A 1 80 ? -18.38300 -32.64800 -12.28500 1.000 19.86000 264 SER A N 1
ATOM 639 C CA . SER A 1 80 ? -18.91000 -31.28500 -12.39000 1.000 21.03000 264 SER A CA 1
ATOM 640 C C . SER A 1 80 ? -19.31000 -30.75200 -11.02300 1.000 19.87000 264 SER A C 1
ATOM 641 O O . SER A 1 80 ? -19.20900 -29.53500 -10.76800 1.000 22.05000 264 SER A O 1
ATOM 644 N N . ILE A 1 81 ? -19.71600 -31.64300 -10.13300 1.000 18.44000 265 ILE A N 1
ATOM 645 C CA . ILE A 1 81 ? -20.08100 -31.24800 -8.77600 1.000 18.75000 265 ILE A CA 1
ATOM 646 C C . ILE A 1 81 ? -18.84100 -30.97400 -7.93500 1.000 19.91000 265 ILE A C 1
ATOM 647 O O . ILE A 1 81 ? -18.78200 -29.97200 -7.21500 1.000 22.64000 265 ILE A O 1
ATOM 652 N N . THR A 1 82 ? -17.83100 -31.85900 -7.98900 1.000 20.06000 266 THR A N 1
ATOM 653 C CA . THR A 1 82 ? -16.64800 -31.65400 -7.15700 1.000 18.83000 266 THR A CA 1
ATOM 654 C C . THR A 1 82 ? -15.75100 -30.53800 -7.66600 1.000 21.32000 266 THR A C 1
ATOM 655 O O . THR A 1 82 ? -15.08900 -29.87100 -6.85000 1.000 24.51000 266 THR A O 1
ATOM 659 N N . GLY A 1 83 ? -15.68400 -30.34000 -8.98200 1.000 22.75000 267 GLY A N 1
ATOM 660 C CA . GLY A 1 83 ? -14.58700 -29.55400 -9.54300 1.000 24.34000 267 GLY A CA 1
ATOM 661 C C . GLY A 1 83 ? -13.26300 -30.04700 -9.00500 1.000 26.31000 267 GLY A C 1
ATOM 662 O O . GLY A 1 83 ? -13.04300 -31.25300 -8.84200 1.000 25.34000 267 GLY A O 1
ATOM 663 N N . ASP A 1 84 ? -12.36700 -29.10400 -8.70700 1.000 26.01000 268 ASP A N 1
ATOM 664 C CA . ASP A 1 84 ? -11.09600 -29.38000 -8.05000 1.000 30.40000 268 ASP A CA 1
ATOM 665 C C . ASP A 1 84 ? -11.16800 -29.32600 -6.53300 1.000 29.52000 268 ASP A C 1
ATOM 666 O O . ASP A 1 84 ? -10.11900 -29.28900 -5.88500 1.000 30.15000 268 ASP A O 1
ATOM 671 N N . ARG A 1 85 ? -12.35200 -29.29900 -5.94000 1.000 24.71000 269 ARG A N 1
ATOM 672 C CA . ARG A 1 85 ? -12.43400 -29.12100 -4.49700 1.000 26.43000 269 ARG A CA 1
ATOM 673 C C . ARG A 1 85 ? -12.15300 -30.41100 -3.74700 1.000 24.56000 269 ARG A C 1
ATOM 674 O O . ARG A 1 85 ? -12.46700 -31.50700 -4.21700 1.000 27.47000 269 ARG A O 1
ATOM 682 N N . ASN A 1 86 ? -11.55700 -30.26700 -2.56600 1.000 22.06000 270 ASN A N 1
ATOM 683 C CA . ASN A 1 86 ? -11.54600 -31.35000 -1.58500 1.000 22.37000 270 ASN A CA 1
ATOM 684 C C . ASN A 1 86 ? -12.99000 -31.70300 -1.24800 1.000 25.62000 270 ASN A C 1
ATOM 685 O O . ASN A 1 86 ? -13.82600 -30.81400 -1.07000 1.000 25.27000 270 ASN A O 1
ATOM 690 N N . SER A 1 87 ? -13.29700 -33.00100 -1.21600 1.000 23.14000 271 SER A N 1
ATOM 691 C CA . SER A 1 87 ? -14.66800 -33.46900 -1.08400 1.000 22.70000 271 SER A CA 1
ATOM 692 C C . SER A 1 87 ? -14.71400 -34.61200 -0.08900 1.000 22.82000 271 SER A C 1
ATOM 693 O O . SER A 1 87 ? -13.77000 -35.39400 0.01800 1.000 23.59000 271 SER A O 1
ATOM 696 N N . ARG A 1 88 ? -15.82400 -34.72600 0.64400 1.000 19.59000 272 ARG A N 1
ATOM 697 C CA . ARG A 1 88 ? -16.04100 -35.90100 1.47900 1.000 20.39000 272 ARG A CA 1
ATOM 698 C C . ARG A 1 88 ? -16.73300 -36.98100 0.66400 1.000 21.11000 272 ARG A C 1
ATOM 699 O O . ARG A 1 88 ? -17.75600 -36.71600 0.03200 1.000 21.83000 272 ARG A O 1
ATOM 707 N N . LEU A 1 89 ? -16.17700 -38.18200 0.67600 1.000 19.93000 273 LEU A N 1
ATOM 708 C CA . LEU A 1 89 ? -16.76800 -39.34300 -0.02000 1.000 21.19000 273 LEU A CA 1
ATOM 709 C C . LEU A 1 89 ? -17.25700 -40.32300 1.04500 1.000 22.23000 273 LEU A C 1
ATOM 710 O O . LEU A 1 89 ? -16.46100 -40.79800 1.74800 1.000 24.16000 273 LEU A O 1
ATOM 715 N N . ALA A 1 90 ? -18.55200 -40.49800 1.16700 1.000 18.70000 274 ALA A N 1
ATOM 716 C CA . ALA A 1 90 ? -19.12600 -41.44800 2.11100 1.000 19.76000 274 ALA A CA 1
ATOM 717 C C . ALA A 1 90 ? -19.40200 -42.77700 1.41300 1.000 23.16000 274 ALA A C 1
ATOM 718 O O . ALA A 1 90 ? -19.94000 -42.79800 0.30400 1.000 20.04000 274 ALA A O 1
ATOM 720 N N . VAL A 1 91 ? -19.02000 -43.88300 2.05400 1.000 19.02000 275 VAL A N 1
ATOM 721 C CA . VAL A 1 91 ? -19.19500 -45.20700 1.48200 1.000 21.42000 275 VAL A CA 1
ATOM 722 C C . VAL A 1 91 ? -19.99300 -45.99600 2.50300 1.000 22.70000 275 VAL A C 1
ATOM 723 O O . VAL A 1 91 ? -19.56200 -46.11700 3.65400 1.000 23.44000 275 VAL A O 1
ATOM 727 N N . GLN A 1 92 ? -21.16400 -46.49000 2.11100 1.000 19.93000 276 GLN A N 1
ATOM 728 C CA . GLN A 1 92 ? -22.05400 -47.17300 3.04900 1.000 21.48000 276 GLN A CA 1
ATOM 729 C C . GLN A 1 92 ? -22.31200 -48.57900 2.54600 1.000 24.91000 276 GLN A C 1
ATOM 730 O O . GLN A 1 92 ? -22.69100 -48.76200 1.38100 1.000 23.19000 276 GLN A O 1
ATOM 736 N N . LEU A 1 93 ? -22.09600 -49.56600 3.42500 1.000 21.70000 277 LEU A N 1
ATOM 737 C CA . LEU A 1 93 ? -22.12900 -50.97600 3.06100 1.000 20.37000 277 LEU A CA 1
ATOM 738 C C . LEU A 1 93 ? -23.10700 -51.71800 3.95800 1.000 23.40000 277 LEU A C 1
ATOM 739 O O . LEU A 1 93 ? -23.23800 -51.40000 5.13900 1.000 25.92000 277 LEU A O 1
ATOM 744 N N . ARG A 1 94 ? -23.79300 -52.72600 3.39000 1.000 22.48000 278 ARG A N 1
ATOM 745 C CA . ARG A 1 94 ? -24.74900 -53.51700 4.16200 1.000 23.14000 278 ARG A CA 1
ATOM 746 C C . ARG A 1 94 ? -24.50300 -54.99100 3.88100 1.000 26.66000 278 ARG A C 1
ATOM 747 O O . ARG A 1 94 ? -24.30300 -55.38200 2.72000 1.000 23.47000 278 ARG A O 1
ATOM 755 N N . ASP A 1 95 ? -24.49900 -55.81700 4.93300 1.000 24.06000 279 ASP A N 1
ATOM 756 C CA . ASP A 1 95 ? -24.27400 -57.23000 4.69000 1.000 25.59000 279 ASP A CA 1
ATOM 757 C C . ASP A 1 95 ? -25.61300 -57.94500 4.76200 1.000 26.88000 279 ASP A C 1
ATOM 758 O O . ASP A 1 95 ? -26.66900 -57.32500 4.90400 1.000 26.01000 279 ASP A O 1
ATOM 763 N N . TRP A 1 96 ? -25.56500 -59.26400 4.62900 1.000 27.94000 280 TRP A N 1
ATOM 764 C CA . TRP A 1 96 ? -26.80800 -60.01400 4.50700 1.000 30.17000 280 TRP A CA 1
ATOM 765 C C . TRP A 1 96 ? -27.44200 -60.32300 5.85000 1.000 34.43000 280 TRP A C 1
ATOM 766 O O . TRP A 1 96 ? -28.55300 -60.87100 5.88600 1.000 36.47000 280 TRP A O 1
ATOM 777 N N . ASP A 1 97 ? -26.79900 -59.93600 6.93700 1.000 33.18000 281 ASP A N 1
ATOM 778 C CA . ASP A 1 97 ? -27.43200 -59.97100 8.24300 1.000 37.20000 281 ASP A CA 1
ATOM 779 C C . ASP A 1 97 ? -27.95400 -58.60800 8.67700 1.000 39.61000 281 ASP A C 1
ATOM 780 O O . ASP A 1 97 ? -28.31300 -58.43400 9.84700 1.000 40.00000 281 ASP A O 1
ATOM 785 N N . GLY A 1 98 ? -27.97500 -57.63200 7.77300 1.000 34.88000 282 GLY A N 1
ATOM 786 C CA . GLY A 1 98 ? -28.49800 -56.32200 8.08500 1.000 34.78000 282 GLY A CA 1
ATOM 787 C C . GLY A 1 98 ? -27.53400 -55.36800 8.76200 1.000 34.80000 282 GLY A C 1
ATOM 788 O O . GLY A 1 98 ? -27.93000 -54.23300 9.05800 1.000 38.91000 282 GLY A O 1
ATOM 789 N N . ASN A 1 99 ? -26.29300 -55.77800 9.00800 1.000 33.13000 283 ASN A N 1
ATOM 790 C CA . ASN A 1 99 ? -25.30200 -54.86100 9.55700 1.000 29.77000 283 ASN A CA 1
ATOM 791 C C . ASN A 1 99 ? -24.92900 -53.83300 8.50300 1.000 30.88000 283 ASN A C 1
ATOM 792 O O . ASN A 1 99 ? -24.80400 -54.16500 7.32800 1.000 27.40000 283 ASN A O 1
ATOM 797 N N . ALA A 1 100 ? -24.76700 -52.58400 8.92200 1.000 32.66000 284 ALA A N 1
ATOM 798 C CA . ALA A 1 100 ? -24.28000 -51.54000 8.02600 1.000 28.37000 284 ALA A CA 1
ATOM 799 C C . ALA A 1 100 ? -22.93300 -51.01900 8.50600 1.000 30.77000 284 ALA A C 1
ATOM 800 O O . ALA A 1 100 ? -22.66700 -50.94300 9.71300 1.000 33.56000 284 ALA A O 1
ATOM 802 N N . GLU A 1 101 ? -22.07500 -50.66200 7.54200 1.000 25.51000 285 GLU A N 1
ATOM 803 C CA . GLU A 1 101 ? -20.76300 -50.08500 7.80200 1.000 27.08000 285 GLU A CA 1
ATOM 804 C C . GLU A 1 101 ? -20.67100 -48.75000 7.08000 1.000 27.73000 285 GLU A C 1
ATOM 805 O O . GLU A 1 101 ? -20.85500 -48.69500 5.85300 1.000 26.04000 285 GLU A O 1
ATOM 811 N N . LEU A 1 102 ? -20.41600 -47.67200 7.83300 1.000 24.67000 286 LEU A N 1
ATOM 812 C CA . LEU A 1 102 ? -20.43100 -46.31400 7.29400 1.000 24.25000 286 LEU A CA 1
ATOM 813 C C . LEU A 1 102 ? -19.02200 -45.74100 7.36100 1.000 27.21000 286 LEU A C 1
ATOM 814 O O . LEU A 1 102 ? -18.46800 -45.56000 8.45200 1.000 28.43000 286 LEU A O 1
ATOM 819 N N . LEU A 1 103 ? -18.42700 -45.51000 6.19100 1.000 22.78000 287 LEU A N 1
ATOM 820 C CA . LEU A 1 103 ? -17.07600 -44.99700 6.02600 1.000 23.12000 287 LEU A CA 1
ATOM 821 C C . LEU A 1 103 ? -17.12700 -43.61800 5.39100 1.000 21.58000 287 LEU A C 1
ATOM 822 O O . LEU A 1 103 ? -18.04800 -43.30400 4.64100 1.000 22.11000 287 LEU A O 1
ATOM 827 N N . GLN A 1 104 ? -16.12000 -42.79700 5.68500 1.000 22.10000 288 GLN A N 1
ATOM 828 C CA . GLN A 1 104 ? -16.01300 -41.49600 5.04200 1.000 22.12000 288 GLN A CA 1
ATOM 829 C C . GLN A 1 104 ? -14.54500 -41.20500 4.81700 1.000 24.67000 288 GLN A C 1
ATOM 830 O O . GLN A 1 104 ? -13.73700 -41.42700 5.72000 1.000 28.08000 288 GLN A O 1
ATOM 836 N N . PHE A 1 105 ? -14.23100 -40.65400 3.66300 1.000 23.32000 289 PHE A N 1
ATOM 837 C CA . PHE A 1 105 ? -12.83500 -40.32300 3.30900 1.000 26.76000 289 PHE A CA 1
ATOM 838 C C . PHE A 1 105 ? -12.80600 -38.97400 2.60800 1.000 26.17000 289 PHE A C 1
ATOM 839 O O . PHE A 1 105 ? -13.70000 -38.69700 1.86100 1.000 25.26000 289 PHE A O 1
ATOM 847 N N . SER A 1 106 ? -11.75500 -38.20900 2.82800 1.000 23.26000 290 SER A N 1
ATOM 848 C CA . SER A 1 106 ? -11.57800 -36.96900 2.08200 1.000 21.85000 290 SER A CA 1
ATOM 849 C C . SER A 1 106 ? -10.84800 -37.30200 0.78600 1.000 21.38000 290 SER A C 1
ATOM 850 O O . SER A 1 106 ? -9.85700 -38.01000 0.82200 1.000 22.76000 290 SER A O 1
ATOM 853 N N . VAL A 1 107 ? -11.37800 -36.85900 -0.35100 1.000 19.67000 291 VAL A N 1
ATOM 854 C CA . VAL A 1 107 ? -10.77700 -37.15300 -1.65600 1.000 19.36000 291 VAL A CA 1
ATOM 855 C C . VAL A 1 107 ? -10.77000 -35.90300 -2.52300 1.000 20.66000 291 VAL A C 1
ATOM 856 O O . VAL A 1 107 ? -11.52000 -34.95200 -2.29200 1.000 23.50000 291 VAL A O 1
ATOM 860 N N . HIS A 1 108 ? -9.93200 -35.93500 -3.56700 1.000 19.21000 292 HIS A N 1
ATOM 861 C CA . HIS A 1 108 ? -10.14000 -35.12400 -4.75400 1.000 21.56000 292 HIS A CA 1
ATOM 862 C C . HIS A 1 108 ? -10.45800 -36.04300 -5.92500 1.000 22.02000 292 HIS A C 1
ATOM 863 O O . HIS A 1 108 ? -10.06100 -37.21600 -5.94300 1.000 22.46000 292 HIS A O 1
ATOM 870 N N . LEU A 1 109 ? -11.15600 -35.50000 -6.91600 1.000 20.79000 293 LEU A N 1
ATOM 871 C CA . LEU A 1 109 ? -11.53400 -36.28500 -8.08900 1.000 22.72000 293 LEU A CA 1
ATOM 872 C C . LEU A 1 109 ? -11.09200 -35.52600 -9.31900 1.000 22.98000 293 LEU A C 1
ATOM 873 O O . LEU A 1 109 ? -11.54500 -34.39400 -9.54000 1.000 21.66000 293 LEU A O 1
ATOM 878 N N . GLY A 1 110 ? -10.25500 -36.15000 -10.13300 1.000 22.40000 294 GLY A N 1
ATOM 879 C CA . GLY A 1 110 ? -9.85800 -35.51600 -11.37100 1.000 23.06000 294 GLY A CA 1
ATOM 880 C C . GLY A 1 110 ? -10.90800 -35.64000 -12.46900 1.000 23.16000 294 GLY A C 1
ATOM 881 O O . GLY A 1 110 ? -11.85200 -36.42400 -12.38800 1.000 21.35000 294 GLY A O 1
ATOM 882 N N . GLY A 1 111 ? -10.74100 -34.83200 -13.52000 1.000 22.57000 295 GLY A N 1
ATOM 883 C CA . GLY A 1 111 ? -11.61900 -34.88400 -14.66800 1.000 21.75000 295 GLY A CA 1
ATOM 884 C C . GLY A 1 111 ? -11.24900 -35.98400 -15.65600 1.000 23.02000 295 GLY A C 1
ATOM 885 O O . GLY A 1 111 ? -10.40700 -36.84900 -15.39800 1.000 22.93000 295 GLY A O 1
ATOM 886 N N . GLU A 1 112 ? -11.89200 -35.93000 -16.83200 1.000 21.24000 296 GLU A N 1
ATOM 887 C CA . GLU A 1 112 ? -11.71800 -37.05500 -17.76100 1.000 24.09000 296 GLU A CA 1
ATOM 888 C C . GLU A 1 112 ? -10.28600 -37.12200 -18.27600 1.000 22.57000 296 GLU A C 1
ATOM 889 O O . GLU A 1 112 ? -9.80800 -38.21400 -18.60100 1.000 25.02000 296 GLU A O 1
ATOM 895 N N . ASP A 1 113 ? -9.58200 -35.99100 -18.29300 1.000 25.29000 297 ASP A N 1
ATOM 896 C CA . ASP A 1 113 ? -8.17500 -36.00000 -18.70600 1.000 26.49000 297 ASP A CA 1
ATOM 897 C C . ASP A 1 113 ? -7.26800 -36.69900 -17.69600 1.000 29.10000 297 ASP A C 1
ATOM 898 O O . ASP A 1 113 ? -6.08900 -36.91500 -18.00100 1.000 29.88000 297 ASP A O 1
ATOM 903 N N . THR A 1 114 ? -7.78400 -37.05600 -16.50800 1.000 23.32000 298 THR A N 1
ATOM 904 C CA . THR A 1 114 ? -7.09400 -37.94700 -15.58400 1.000 22.89000 298 THR A CA 1
ATOM 905 C C . THR A 1 114 ? -7.72000 -39.34000 -15.53300 1.000 20.69000 298 THR A C 1
ATOM 906 O O . THR A 1 114 ? -7.39500 -40.11500 -14.63500 1.000 23.15000 298 THR A O 1
ATOM 910 N N . ALA A 1 115 ? -8.58700 -39.68800 -16.48800 1.000 23.06000 299 ALA A N 1
ATOM 911 C CA . ALA A 1 115 ? -9.42300 -40.88900 -16.38600 1.000 21.02000 299 ALA A CA 1
ATOM 912 C C . ALA A 1 115 ? -10.19700 -40.88900 -15.06600 1.000 20.08000 299 ALA A C 1
ATOM 913 O O . ALA A 1 115 ? -10.35300 -41.93300 -14.43600 1.000 18.67000 299 ALA A O 1
ATOM 915 N N . TYR A 1 116 ? -10.67800 -39.70900 -14.67100 1.000 19.54000 300 TYR A N 1
ATOM 916 C CA . TYR A 1 116 ? -11.46400 -39.52600 -13.44200 1.000 19.63000 300 TYR A CA 1
ATOM 917 C C . TYR A 1 116 ? -10.76200 -40.16300 -12.23200 1.000 20.60000 300 TYR A C 1
ATOM 918 O O . TYR A 1 116 ? -11.34600 -40.95000 -11.48000 1.000 19.10000 300 TYR A O 1
ATOM 927 N N . SER A 1 117 ? -9.48800 -39.80600 -12.05300 1.000 20.75000 301 SER A N 1
ATOM 928 C CA . SER A 1 117 ? -8.69000 -40.37900 -10.97300 1.000 19.32000 301 SER A CA 1
ATOM 929 C C . SER A 1 117 ? -9.15800 -39.91300 -9.60600 1.000 19.49000 301 SER A C 1
ATOM 930 O O . SER A 1 117 ? -9.44200 -38.73000 -9.39600 1.000 21.33000 301 SER A O 1
ATOM 933 N N . LEU A 1 118 ? -9.17500 -40.84800 -8.66900 1.000 19.74000 302 LEU A N 1
ATOM 934 C CA . LEU A 1 118 ? -9.33700 -40.51900 -7.26400 1.000 22.19000 302 LEU A CA 1
ATOM 935 C C . LEU A 1 118 ? -7.96100 -40.16900 -6.74400 1.000 23.07000 302 LEU A C 1
ATOM 936 O O . LEU A 1 118 ? -7.00400 -40.93600 -6.93800 1.000 24.27000 302 LEU A O 1
ATOM 941 N N . GLN A 1 119 ? -7.85500 -38.98000 -6.17500 1.000 19.30000 303 GLN A N 1
ATOM 942 C CA . GLN A 1 119 ? -6.59700 -38.43000 -5.69100 1.000 19.90000 303 GLN A CA 1
ATOM 943 C C . GLN A 1 119 ? -6.64100 -38.43200 -4.16900 1.000 22.75000 303 GLN A C 1
ATOM 944 O O . GLN A 1 119 ? -7.49800 -37.76900 -3.56900 1.000 23.73000 303 GLN A O 1
ATOM 950 N N . LEU A 1 120 ? -5.76500 -39.23600 -3.59100 1.000 20.74000 304 LEU A N 1
ATOM 951 C CA . LEU A 1 120 ? -5.75700 -39.42600 -2.14100 1.000 19.76000 304 LEU A CA 1
ATOM 952 C C . LEU A 1 120 ? -4.48700 -38.86200 -1.50800 1.000 22.88000 304 LEU A C 1
ATOM 953 O O . LEU A 1 120 ? -3.44300 -39.08100 -2.02300 1.000 23.91000 304 LEU A O 1
ATOM 958 N N . THR A 1 121 ? -4.61300 -38.22900 -0.33700 1.000 22.94000 305 THR A N 1
ATOM 959 C CA . THR A 1 121 ? -3.40100 -37.90700 0.42900 1.000 24.58000 305 THR A CA 1
ATOM 960 C C . THR A 1 121 ? -2.81300 -39.17100 1.04800 1.000 22.94000 305 THR A C 1
ATOM 961 O O . THR A 1 121 ? -3.43600 -40.22000 1.09800 1.000 21.57000 305 THR A O 1
ATOM 965 N N . ALA A 1 122 ? -1.56900 -39.08800 1.53000 1.000 21.85000 306 ALA A N 1
ATOM 966 C CA . ALA A 1 122 ? -0.99700 -40.28700 2.13700 1.000 22.65000 306 ALA A CA 1
ATOM 967 C C . ALA A 1 122 ? -1.75000 -40.76600 3.38900 1.000 24.17000 306 ALA A C 1
ATOM 968 O O . ALA A 1 122 ? -1.95700 -41.98700 3.52900 1.000 21.88000 306 ALA A O 1
ATOM 970 N N . PRO A 1 123 ? -2.19600 -39.90200 4.30000 1.000 25.37000 307 PRO A N 1
ATOM 971 C CA . PRO A 1 123 ? -3.02300 -40.40200 5.41000 1.000 24.36000 307 PRO A CA 1
ATOM 972 C C . PRO A 1 123 ? -4.30700 -41.08400 4.95300 1.000 24.02000 307 PRO A C 1
ATOM 973 O O . PRO A 1 123 ? -4.70400 -42.07900 5.55900 1.000 26.08000 307 PRO A O 1
ATOM 977 N N . VAL A 1 124 ? -4.99800 -40.55500 3.93500 1.000 22.81000 308 VAL A N 1
ATOM 978 C CA . VAL A 1 124 ? -6.23600 -41.20300 3.49000 1.000 22.34000 308 VAL A CA 1
ATOM 979 C C . VAL A 1 124 ? -5.94300 -42.54600 2.82600 1.000 24.12000 308 VAL A C 1
ATOM 980 O O . VAL A 1 124 ? -6.63600 -43.55100 3.07000 1.000 24.83000 308 VAL A O 1
ATOM 984 N N . ALA A 1 125 ? -4.92100 -42.59900 1.97000 1.000 21.62000 309 ALA A N 1
ATOM 985 C CA . ALA A 1 125 ? -4.52100 -43.88600 1.42200 1.000 22.41000 309 ALA A CA 1
ATOM 986 C C . ALA A 1 125 ? -4.21300 -44.86300 2.53800 1.000 25.52000 309 ALA A C 1
ATOM 987 O O . ALA A 1 125 ? -4.48900 -46.06700 2.42400 1.000 26.90000 309 ALA A O 1
ATOM 989 N N . GLY A 1 126 ? -3.64100 -44.36300 3.63600 1.000 25.73000 310 GLY A N 1
ATOM 990 C CA . GLY A 1 126 ? -3.38100 -45.23600 4.77700 1.000 27.68000 310 GLY A CA 1
ATOM 991 C C . GLY A 1 126 ? -4.65700 -45.77000 5.40400 1.000 27.34000 310 GLY A C 1
ATOM 992 O O . GLY A 1 126 ? -4.72500 -46.94400 5.79200 1.000 29.30000 310 GLY A O 1
ATOM 993 N N . GLN A 1 127 ? -5.68100 -44.91500 5.51200 1.000 28.97000 311 GLN A N 1
ATOM 994 C CA . GLN A 1 127 ? -6.98400 -45.36500 6.01100 1.000 28.50000 311 GLN A CA 1
ATOM 995 C C . GLN A 1 127 ? -7.52800 -46.49900 5.16500 1.000 32.10000 311 GLN A C 1
ATOM 996 O O . GLN A 1 127 ? -8.28700 -47.34600 5.66200 1.000 32.55000 311 GLN A O 1
ATOM 1002 N N . LEU A 1 128 ? -7.20300 -46.50600 3.87800 1.000 27.20000 312 LEU A N 1
ATOM 1003 C CA . LEU A 1 128 ? -7.72400 -47.50900 2.96700 1.000 28.07000 312 LEU A CA 1
ATOM 1004 C C . LEU A 1 128 ? -6.85600 -48.75800 2.93800 1.000 33.88000 312 LEU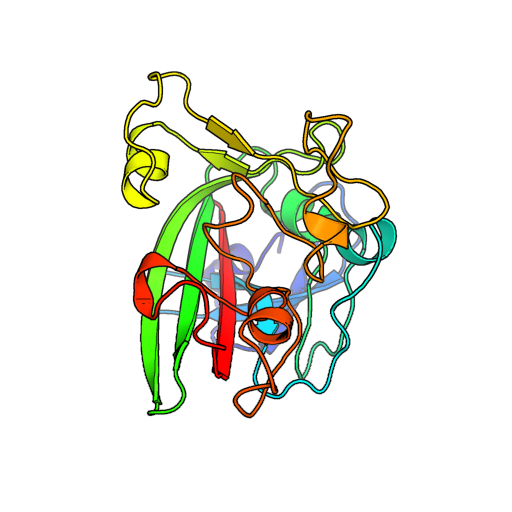 A C 1
ATOM 1005 O O . LEU A 1 128 ? -7.20000 -49.71800 2.24800 1.000 34.84000 312 LEU A O 1
ATOM 1010 N N . GLY A 1 129 ? -5.72600 -48.76700 3.65200 1.000 33.06000 313 GLY A N 1
ATOM 1011 C CA . GLY A 1 129 ? -4.89400 -49.95000 3.73000 1.000 33.46000 313 GLY A CA 1
ATOM 1012 C C . GLY A 1 129 ? -3.53200 -49.83700 3.08100 1.000 40.29000 313 GLY A C 1
ATOM 1013 O O . GLY A 1 129 ? -2.71900 -50.76000 3.23700 1.000 41.38000 313 GLY A O 1
ATOM 1014 N N . ALA A 1 130 ? -3.24500 -48.76300 2.35300 1.000 32.47000 314 ALA A N 1
ATOM 1015 C CA . ALA A 1 130 ? -1.92100 -48.62600 1.75000 1.000 34.68000 314 ALA A CA 1
ATOM 1016 C C . ALA A 1 130 ? -0.90500 -48.27900 2.84300 1.000 38.44000 314 ALA A C 1
ATOM 1017 O O . ALA A 1 130 ? -1.16400 -47.40200 3.67300 1.000 41.88000 314 ALA A O 1
ATOM 1019 N N . THR A 1 131 ? 0.23500 -48.98000 2.87600 1.000 39.64000 315 THR A N 1
ATOM 1020 C CA . THR A 1 131 ? 1.20200 -48.72400 3.95300 1.000 44.36000 315 THR A CA 1
ATOM 1021 C C . THR A 1 131 ? 2.37400 -47.83900 3.56800 1.000 45.45000 315 THR A C 1
ATOM 1022 O O . THR A 1 131 ? 2.97900 -47.23400 4.46200 1.000 45.85000 315 THR A O 1
ATOM 1026 N N . THR A 1 132 ? 2.74400 -47.77300 2.29300 1.000 37.83000 316 THR A N 1
ATOM 1027 C CA . THR A 1 132 ? 3.95200 -47.04600 1.89500 1.000 40.76000 316 THR A CA 1
ATOM 1028 C C . THR A 1 132 ? 3.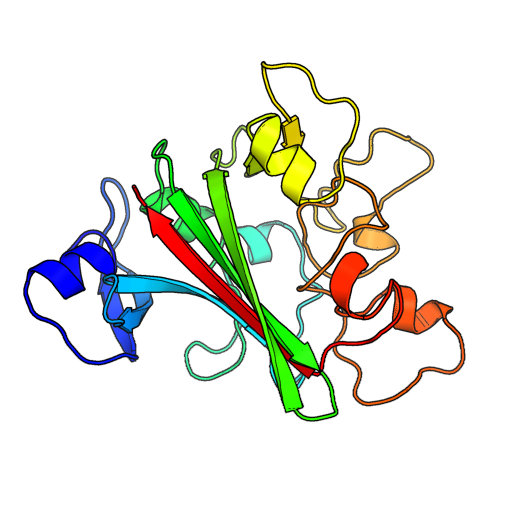54000 -46.08800 0.78600 1.000 39.96000 316 THR A C 1
ATOM 1029 O O . THR A 1 132 ? 3.60800 -46.43500 -0.40000 1.000 46.34000 316 THR A O 1
ATOM 1033 N N . VAL A 1 133 ? 3.09200 -44.90000 1.17800 1.000 35.74000 317 VAL A N 1
ATOM 1034 C CA . VAL A 1 133 ? 2.62800 -43.87700 0.24700 1.000 36.48000 317 VAL A CA 1
ATOM 1035 C C . VAL A 1 133 ? 3.40900 -42.60100 0.53500 1.000 37.42000 317 VAL A C 1
ATOM 1036 O O . VAL A 1 133 ? 3.48000 -42.16400 1.69600 1.000 35.48000 317 VAL A O 1
ATOM 1040 N N . PRO A 1 134 ? 3.96300 -41.94100 -0.47200 1.000 32.82000 318 PRO A N 1
ATOM 1041 C CA . PRO A 1 134 ? 4.73500 -40.70800 -0.22100 1.000 34.42000 318 PRO A CA 1
ATOM 1042 C C . PRO A 1 134 ? 3.81600 -39.55600 0.12200 1.000 33.71000 318 PRO A C 1
ATOM 1043 O O . PRO A 1 134 ? 2.63000 -39.60500 -0.22700 1.000 29.99000 318 PRO A O 1
ATOM 1047 N N . PRO A 1 135 ? 4.33200 -38.48500 0.73400 1.000 31.12000 319 PRO A N 1
ATOM 1048 C CA . PRO A 1 135 ? 3.47300 -37.32400 1.05200 1.000 35.59000 319 PRO A CA 1
ATOM 1049 C C . PRO A 1 135 ? 2.72400 -36.76900 -0.13400 1.000 36.03000 319 PRO A C 1
ATOM 1050 O O . PRO A 1 135 ? 1.71000 -36.08200 0.04000 1.000 31.32000 319 PRO A O 1
ATOM 1054 N N . SER A 1 136 ? 3.22300 -36.99800 -1.34800 1.000 26.69000 320 SER A N 1
ATOM 1055 C CA . SER A 1 136 ? 2.52500 -36.51600 -2.52400 1.000 30.76000 320 SER A CA 1
ATOM 1056 C C . SER A 1 136 ? 1.21900 -37.27000 -2.75900 1.000 31.81000 320 SER A C 1
ATOM 1057 O O . SER A 1 136 ? 0.37900 -36.79100 -3.52900 1.000 32.99000 320 SER A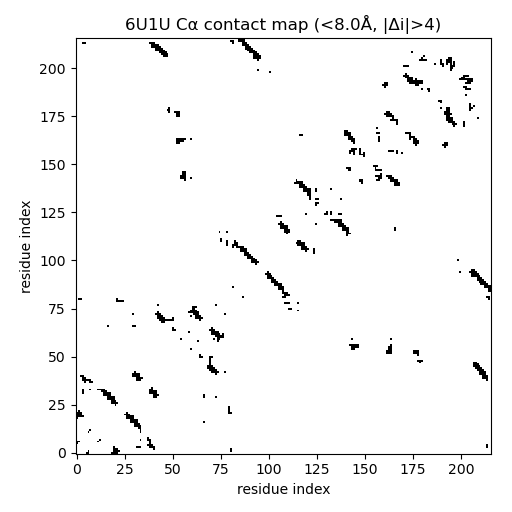 O 1
ATOM 1060 N N . GLY A 1 137 ? 1.04800 -38.42600 -2.13000 1.000 27.45000 321 GLY A N 1
ATOM 1061 C CA . GLY A 1 137 ? -0.22300 -39.14300 -2.15900 1.000 28.27000 321 GLY A CA 1
ATOM 1062 C C . GLY A 1 137 ? -0.28400 -40.19100 -3.25600 1.000 29.75000 321 GLY A C 1
ATOM 1063 O O . GLY A 1 137 ? 0.72300 -40.67000 -3.77500 1.000 25.28000 321 GLY A O 1
ATOM 1064 N N . LEU A 1 138 ? -1.51200 -40.52900 -3.62500 1.000 22.20000 322 LEU A N 1
ATOM 1065 C CA . LEU A 1 138 ? -1.79000 -41.63600 -4.52500 1.000 25.56000 322 LEU A CA 1
ATOM 1066 C C . LEU A 1 138 ? -2.89300 -41.19400 -5.47800 1.000 23.89000 322 LEU A C 1
ATOM 1067 O O . LEU A 1 138 ? -3.85900 -40.58300 -5.03400 1.000 24.87000 322 LEU A O 1
ATOM 1072 N N . SER A 1 139 ? -2.74300 -41.47700 -6.77500 1.000 24.86000 323 SER A N 1
ATOM 1073 C CA . SER A 1 139 ? -3.76900 -41.18300 -7.77500 1.000 25.62000 323 SER A CA 1
ATOM 1074 C C . SER A 1 139 ? -4.17900 -42.51700 -8.39500 1.000 26.47000 323 SER A C 1
ATOM 1075 O O . SER A 1 139 ? -3.31300 -43.31200 -8.78400 1.000 25.81000 323 SER A O 1
ATOM 1078 N N . VAL A 1 140 ? -5.47500 -42.82600 -8.39600 1.000 22.63000 324 VAL A N 1
ATOM 1079 C CA . VAL A 1 140 ? -5.95700 -44.10100 -8.91300 1.000 20.25000 324 VAL A CA 1
ATOM 1080 C C . VAL A 1 140 ? -6.97000 -43.81300 -10.01900 1.000 20.34000 324 VAL A C 1
ATOM 1081 O O . VAL A 1 140 ? -8.03900 -43.26600 -9.74200 1.000 19.07000 324 VAL A O 1
ATOM 1085 N N . PRO A 1 141 ? -6.70400 -44.17500 -11.26600 1.000 19.41000 325 PRO A N 1
ATOM 1086 C CA . PRO A 1 141 ? -7.68400 -43.91400 -12.33300 1.000 20.56000 325 PRO A CA 1
ATOM 1087 C C . PRO A 1 141 ? -8.87600 -44.84900 -12.24800 1.000 19.41000 325 PRO A C 1
ATOM 1088 O O . PRO A 1 141 ? -8.81300 -45.94900 -11.70200 1.000 19.47000 325 PRO A O 1
ATOM 1092 N N . PHE A 1 142 ? -9.98100 -44.39400 -12.83600 1.000 17.87000 326 PHE A N 1
ATOM 1093 C CA . PHE A 1 142 ? -11.13000 -45.26700 -13.03200 1.000 17.25000 326 PHE A CA 1
ATOM 1094 C C . PHE A 1 142 ? -10.88500 -46.18900 -14.21900 1.000 17.80000 326 PHE A C 1
ATOM 1095 O O . PHE A 1 142 ? -10.31000 -45.76600 -15.22400 1.000 20.05000 326 PHE A O 1
ATOM 1103 N N . SER A 1 143 ? -11.38800 -47.43000 -14.14300 1.000 18.39000 327 SER A N 1
ATOM 1104 C CA . SER A 1 143 ? -11.20600 -48.36600 -15.26200 1.000 18.32000 327 SER A CA 1
ATOM 1105 C C . SER A 1 143 ? -12.48900 -49.13300 -15.55000 1.000 19.18000 327 SER A C 1
ATOM 1106 O O . SER A 1 143 ? -13.22400 -49.51000 -14.63700 1.000 18.55000 327 SER A O 1
ATOM 1109 N N . THR A 1 144 ? -12.73400 -49.40000 -16.84000 1.000 18.62000 328 THR A N 1
ATOM 1110 C CA . THR A 1 144 ? -13.81400 -50.25900 -17.31100 1.000 17.35000 328 THR A CA 1
ATOM 1111 C C . THR A 1 144 ? -13.18400 -51.28800 -18.24700 1.000 21.53000 328 THR A C 1
ATOM 1112 O O . THR A 1 144 ? -12.00700 -51.18300 -18.58900 1.000 21.58000 328 THR A O 1
ATOM 1116 N N . TRP A 1 145 ? -13.97100 -52.28400 -18.67900 1.000 21.78000 329 TRP A N 1
ATOM 1117 C CA . TRP A 1 145 ? -13.34700 -53.37000 -19.44000 1.000 25.48000 329 TRP A CA 1
ATOM 1118 C C . TRP A 1 145 ? -12.74900 -52.86500 -20.74900 1.000 27.14000 329 TRP A C 1
ATOM 1119 O O . TRP A 1 145 ? -11.70900 -53.37600 -21.20300 1.000 27.16000 329 TRP A O 1
ATOM 1130 N N . ASP A 1 146 ? -13.33100 -51.81800 -21.32900 1.000 24.44000 330 ASP A N 1
ATOM 1131 C CA . ASP A 1 146 ? -12.82000 -51.29300 -22.58500 1.000 26.75000 330 ASP A CA 1
ATOM 1132 C C . ASP A 1 146 ? -11.80800 -50.16700 -22.42100 1.000 27.48000 330 ASP A C 1
ATOM 1133 O O . ASP A 1 146 ? -11.26800 -49.68500 -23.43300 1.000 28.61000 330 ASP A O 1
ATOM 1138 N N . GLN A 1 147 ? -11.51500 -49.74200 -21.18700 1.000 23.71000 331 GLN A N 1
ATOM 1139 C CA . GLN A 1 147 ? -10.60100 -48.65300 -20.91000 1.000 24.40000 331 GLN A CA 1
ATOM 1140 C C . GLN A 1 147 ? -9.99300 -48.98300 -19.54800 1.000 2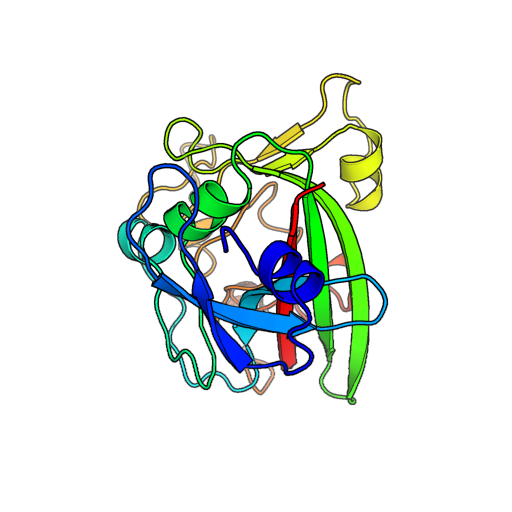5.75000 331 GLN A C 1
ATOM 1141 O O . GLN A 1 147 ? -10.33600 -48.40800 -18.50300 1.000 25.27000 331 GLN A O 1
ATOM 1147 N N . ASP A 1 148 ? -9.09800 -49.96700 -19.52400 1.000 24.60000 332 ASP A N 1
ATOM 1148 C CA . ASP A 1 148 ? -8.54900 -50.43400 -18.25900 1.000 24.32000 332 ASP A CA 1
ATOM 1149 C C . ASP A 1 148 ? -7.10700 -49.97000 -18.10700 1.000 29.36000 332 ASP A C 1
ATOM 1150 O O . ASP A 1 148 ? -6.33400 -49.99600 -19.06700 1.000 28.00000 332 ASP A O 1
ATOM 1155 N N . HIS A 1 149 ? -6.74700 -49.56700 -16.89800 1.000 26.01000 333 HIS A N 1
ATOM 1156 C CA . HIS A 1 149 ? -5.47000 -48.89200 -16.66000 1.000 30.48000 333 HIS A CA 1
ATOM 1157 C C . HIS A 1 149 ? -4.41400 -49.77600 -16.00000 1.000 34.80000 333 HIS A C 1
ATOM 1158 O O . HIS A 1 149 ? -3.34100 -49.27300 -15.64100 1.000 35.81000 333 HIS A O 1
ATOM 1165 N N . ASP A 1 150 ? -4.66100 -51.07600 -15.86500 1.000 31.24000 334 ASP A N 1
ATOM 1166 C CA . ASP A 1 150 ? -3.61800 -51.97300 -15.35800 1.000 36.65000 334 ASP A CA 1
ATOM 1167 C C . ASP A 1 150 ? -2.40300 -51.91400 -16.28500 1.000 38.49000 334 ASP A C 1
ATOM 1168 O O . ASP A 1 150 ? -2.52400 -52.14400 -17.49200 1.000 36.65000 334 ASP A O 1
ATOM 1173 N N . LEU A 1 151 ? -1.22900 -51.58700 -15.72400 1.000 39.00000 335 LEU A N 1
ATOM 1174 C CA . LEU A 1 151 ? -0.05400 -51.38700 -16.57000 1.000 38.11000 335 LEU A CA 1
ATOM 1175 C C . LEU A 1 151 ? 0.48500 -52.70200 -17.11000 1.000 43.27000 335 LEU A C 1
ATOM 1176 O O . LEU A 1 151 ? 1.15900 -52.70600 -18.14700 1.000 43.75000 335 LEU A O 1
ATOM 1181 N N . ARG A 1 152 ? 0.23400 -53.80800 -16.40700 1.000 42.06000 336 ARG A N 1
ATOM 1182 C CA . ARG A 1 152 ? 0.68600 -55.11500 -16.86800 1.000 48.02000 336 ARG A CA 1
ATOM 1183 C C . ARG A 1 152 ? 0.03400 -55.43600 -18.20900 1.000 50.59000 336 ARG A C 1
ATOM 1184 O O . ARG A 1 152 ? -1.19400 -55.54600 -18.31000 1.000 48.71000 336 ARG A O 1
ATOM 1192 N N . ARG A 1 153 ? 0.85300 -55.54800 -19.25600 1.000 55.34000 337 ARG A N 1
ATOM 1193 C CA . ARG A 1 153 ? 0.30900 -55.91200 -20.56000 1.000 53.42000 337 ARG A CA 1
ATOM 1194 C C . ARG A 1 153 ? -0.36000 -57.27400 -20.52900 1.000 54.91000 337 ARG A C 1
ATOM 1195 O O . ARG A 1 153 ? -1.20400 -57.56900 -21.38100 1.000 55.52000 337 ARG A O 1
ATOM 1203 N N . ASP A 1 154 ? -0.03600 -58.07100 -19.54500 1.000 55.29000 338 ASP A N 1
ATOM 1204 C CA . ASP A 1 154 ? -0.67300 -59.39400 -19.47300 1.000 58.18000 338 ASP A CA 1
ATOM 1205 C C . ASP A 1 154 ? -2.13400 -59.24400 -19.02700 1.000 55.20000 338 ASP A C 1
ATOM 1206 O O . ASP A 1 154 ? -2.90800 -60.10900 -19.36500 1.000 55.56000 338 ASP A O 1
ATOM 1211 N N . LYS A 1 155 ? -2.48900 -58.13400 -18.35800 1.000 49.15000 339 LYS A N 1
ATOM 1212 C CA . LYS A 1 155 ? -3.73000 -58.09200 -17.54700 1.000 46.29000 339 LYS A CA 1
ATOM 1213 C C . LYS A 1 155 ? -4.70700 -56.92900 -17.75200 1.000 40.65000 339 LYS A C 1
ATOM 1214 O O . LYS A 1 155 ? -4.30100 -55.87300 -18.14100 1.000 44.07000 339 LYS A O 1
ATOM 1220 N N . ASN A 1 156 ? -5.96900 -57.17500 -17.41000 1.000 35.54000 340 ASN A N 1
ATOM 1221 C CA . ASN A 1 156 ? -7.06400 -56.19700 -17.50000 1.000 34.20000 340 ASN A CA 1
ATOM 1222 C C . ASN A 1 156 ? -7.96200 -56.45200 -16.29600 1.000 32.88000 340 ASN A C 1
ATOM 1223 O O . ASN A 1 156 ? -8.72500 -57.42600 -16.25900 1.000 30.90000 340 ASN A O 1
ATOM 1228 N N . CYS A 1 157 ? -7.87800 -55.57000 -15.30400 1.000 31.35000 341 CYS A N 1
ATOM 1229 C CA . CYS A 1 157 ? -8.59300 -55.81800 -14.06000 1.000 32.47000 341 CYS A CA 1
ATOM 1230 C C . CYS A 1 157 ? -10.10800 -55.73900 -14.25100 1.000 29.51000 341 CYS A C 1
ATOM 1231 O O . CYS A 1 157 ? -10.85100 -56.60800 -13.78800 1.000 29.62000 341 CYS A O 1
ATOM 1234 N N . ALA A 1 158 ? -10.59700 -54.70700 -14.93400 1.000 27.23000 342 ALA A N 1
ATOM 1235 C CA . ALA A 1 158 ? -12.03800 -54.58800 -15.07700 1.000 25.92000 342 ALA A CA 1
ATOM 1236 C C . ALA A 1 158 ? -12.61700 -55.75600 -15.87500 1.000 28.73000 342 ALA A C 1
ATOM 1237 O O . ALA A 1 158 ? -13.70400 -56.26200 -15.56700 1.000 28.94000 342 ALA A O 1
ATOM 1239 N N . LYS A 1 159 ? -11.90800 -56.20400 -16.90200 1.000 29.90000 343 LYS A N 1
ATOM 1240 C CA . LYS A 1 159 ? -12.43400 -57.32900 -17.67300 1.000 29.84000 343 LYS A CA 1
ATOM 1241 C C . LYS A 1 159 ? -12.45300 -58.61200 -16.84600 1.000 30.38000 343 LYS A C 1
ATOM 1242 O O . LYS A 1 159 ? -13.37100 -59.42800 -16.97300 1.000 31.75000 343 LYS A O 1
ATOM 1248 N N . SER A 1 160 ? -11.44100 -58.81800 -15.99900 1.000 30.10000 344 SER A N 1
ATOM 1249 C CA . SER A 1 160 ? -11.40600 -60.04200 -15.21600 1.000 31.23000 344 SER A CA 1
ATOM 1250 C C . SER A 1 160 ? -12.46700 -60.02900 -14.12700 1.000 32.07000 344 SER A C 1
ATOM 1251 O O . SER A 1 160 ? -12.95700 -61.08400 -13.73600 1.000 32.74000 344 SER A O 1
ATOM 1254 N N . LEU A 1 161 ? -12.86300 -58.85400 -13.65300 1.000 27.51000 345 LEU A N 1
ATOM 1255 C CA . LEU A 1 161 ? -13.93700 -58.79800 -12.67800 1.000 28.68000 345 LEU A CA 1
ATOM 1256 C C . LEU A 1 161 ? -15.23700 -58.40900 -13.38300 1.000 30.70000 345 LEU A C 1
ATOM 1257 O O . LEU A 1 161 ? -15.67700 -59.08300 -14.32500 1.000 31.35000 345 LEU A O 1
ATOM 1262 N N . SER A 1 162 ? -15.85400 -57.31600 -12.95700 1.000 26.18000 346 SER A N 1
ATOM 1263 C CA . SER A 1 162 ? -17.09900 -56.87300 -13.57300 1.000 26.98000 346 SER A CA 1
ATOM 1264 C C . SER A 1 162 ? -17.28000 -55.40700 -13.21800 1.000 24.61000 346 SER A C 1
ATOM 1265 O O . SER A 1 162 ? -16.87600 -54.98300 -12.14200 1.000 25.67000 346 SER A O 1
ATOM 1268 N N . GLY A 1 163 ? -17.87200 -54.64000 -14.11300 1.000 23.69000 347 GLY A N 1
ATOM 1269 C CA . GLY A 1 163 ? -18.19200 -53.26200 -13.74100 1.000 22.25000 347 GLY A CA 1
ATOM 1270 C C . GLY A 1 163 ? -17.03300 -52.31000 -13.94900 1.000 22.62000 347 GLY A C 1
ATOM 1271 O O . GLY A 1 163 ? -16.04500 -52.59900 -14.63400 1.000 25.55000 347 GLY A O 1
ATOM 1272 N N . GLY A 1 164 ? -17.19200 -51.12000 -13.37700 1.000 19.12000 348 GLY A N 1
ATOM 1273 C CA . GLY A 1 164 ? -16.18400 -50.07700 -13.48700 1.000 16.88000 348 GLY A CA 1
ATOM 1274 C C . GLY A 1 164 ? -15.81200 -49.58900 -12.09400 1.000 16.70000 348 GLY A C 1
ATOM 1275 O O . GLY A 1 164 ? -16.66600 -49.47700 -11.22400 1.000 17.84000 348 GLY A O 1
ATOM 1276 N N . TRP A 1 165 ? -14.52600 -49.35700 -11.89200 1.000 17.80000 349 TRP A N 1
ATOM 1277 C CA . TRP A 1 165 ? -14.08100 -49.02600 -10.53500 1.000 18.24000 349 TRP A CA 1
ATOM 1278 C C . TRP A 1 165 ? -12.71700 -48.37200 -10.56900 1.000 18.37000 349 TRP A C 1
ATOM 1279 O O . TRP A 1 165 ? -12.00300 -48.40900 -11.57200 1.000 18.47000 349 TRP A O 1
ATOM 1290 N N . TRP A 1 166 ? -12.35100 -47.78800 -9.41700 1.000 18.10000 350 TRP A N 1
ATOM 1291 C CA . TRP A 1 166 ? -10.99600 -47.28200 -9.18000 1.000 19.36000 350 TRP A CA 1
ATOM 1292 C C . TRP A 1 166 ? -10.17800 -48.45700 -8.67300 1.000 22.83000 350 TRP A C 1
ATOM 1293 O O . TRP A 1 166 ? -9.97700 -48.65100 -7.47200 1.000 23.42000 350 TRP A O 1
ATOM 1304 N N . PHE A 1 167 ? -9.74200 -49.29300 -9.61400 1.000 23.76000 351 PHE A N 1
ATOM 1305 C CA . PHE A 1 167 ? -9.03800 -50.52900 -9.26200 1.000 28.29000 351 PHE A CA 1
ATOM 1306 C C . PHE A 1 167 ? -7.57600 -50.18700 -8.90900 1.000 31.36000 351 PHE A C 1
ATOM 1307 O O . PHE A 1 167 ? -6.65900 -50.32300 -9.71100 1.000 33.77000 351 PHE A O 1
ATOM 1315 N N . GLY A 1 168 ? -7.34600 -49.70800 -7.68200 1.000 35.51000 352 GLY A N 1
ATOM 1316 C CA . GLY A 1 168 ? -5.97000 -49.43400 -7.26100 1.000 34.30000 352 GLY A CA 1
ATOM 1317 C C . GLY A 1 168 ? -5.12300 -50.69500 -7.13900 1.000 40.31000 352 GLY A C 1
ATOM 1318 O O . GLY A 1 168 ? -3.91700 -50.68800 -7.41300 1.000 38.35000 352 GLY A O 1
ATOM 1319 N N . THR A 1 169 ? -5.71800 -51.76300 -6.64800 1.000 33.25000 353 THR A N 1
ATOM 1320 C CA . THR A 1 169 ? -5.33400 -53.12800 -6.92300 1.000 32.83000 353 THR A CA 1
ATOM 1321 C C . THR A 1 169 ? -6.57600 -53.79500 -7.50100 1.000 30.83000 353 THR A C 1
ATOM 1322 O O . THR A 1 169 ? -7.63600 -53.17100 -7.64900 1.000 32.41000 353 THR A O 1
ATOM 1326 N N . CYS A 1 170 ? -6.46100 -55.05900 -7.80900 1.000 32.93000 354 CYS A N 1
ATOM 1327 C CA . CYS A 1 170 ? -7.65700 -55.77900 -8.20400 1.000 31.01000 354 CYS A CA 1
ATOM 1328 C C . CYS A 1 170 ? -8.26400 -56.50300 -7.01600 1.000 32.76000 354 CYS A C 1
ATOM 1329 O O . CYS A 1 170 ? -9.12900 -57.36100 -7.19900 1.000 33.04000 354 CYS A O 1
ATOM 1332 N N . SER A 1 171 ? -7.84300 -56.14800 -5.79000 1.000 29.64000 355 SER A N 1
ATOM 1333 C CA . SER A 1 171 ? -8.19200 -56.90400 -4.59400 1.000 29.30000 355 SER A CA 1
ATOM 1334 C C . SER A 1 171 ? -8.70800 -56.06700 -3.42900 1.000 30.80000 355 SER A C 1
ATOM 1335 O O . SER A 1 171 ? -8.93000 -56.62800 -2.34800 1.000 31.25000 355 SER A O 1
ATOM 1338 N N . HIS A 1 172 ? -8.87100 -54.74900 -3.58800 1.000 25.97000 356 HIS A N 1
ATOM 1339 C CA . HIS A 1 172 ? -9.26500 -53.89700 -2.46700 1.000 23.26000 356 HIS A CA 1
ATOM 1340 C C . HIS A 1 172 ? -10.78200 -53.81200 -2.32000 1.000 23.76000 356 HIS A C 1
ATOM 1341 O O . HIS A 1 172 ? -11.33600 -54.03900 -1.23100 1.000 22.90000 356 HIS A O 1
ATOM 1348 N N . SER A 1 173 ? -11.46000 -53.48400 -3.41600 1.000 21.44000 357 SER A N 1
ATOM 1349 C CA . SER A 1 173 ? -12.90200 -53.25500 -3.40300 1.000 19.82000 357 SER A CA 1
ATOM 1350 C C . SER A 1 173 ? -13.39700 -53.18100 -4.83200 1.000 18.36000 357 SER A C 1
ATOM 1351 O O . SER A 1 173 ? -12.62600 -52.97300 -5.76400 1.000 19.81000 357 SER A O 1
ATOM 1354 N N . ASN A 1 174 ? -14.71500 -53.32000 -4.96600 1.000 20.08000 358 ASN A N 1
ATOM 1355 C CA . ASN A 1 174 ? -15.42000 -53.06700 -6.21200 1.000 19.57000 358 ASN A CA 1
ATOM 1356 C C . ASN A 1 174 ? -16.89100 -53.01700 -5.86700 1.000 18.58000 358 ASN A C 1
ATOM 1357 O O . ASN A 1 174 ? -17.54300 -54.06500 -5.73700 1.000 20.13000 358 ASN A O 1
ATOM 1362 N N . LEU A 1 175 ? -17.44600 -51.82000 -5.65100 1.000 18.61000 359 LEU A N 1
ATOM 1363 C CA . LEU A 1 175 ? -18.85400 -51.78300 -5.31900 1.000 16.86000 359 LEU A CA 1
ATOM 1364 C C . LEU A 1 175 ? -19.73700 -51.83200 -6.56700 1.000 16.34000 359 LEU A C 1
ATOM 1365 O O . LEU A 1 175 ? -20.97200 -51.83700 -6.45000 1.000 17.47000 359 LEU A O 1
ATOM 1370 N N . ASN A 1 176 ? -19.12700 -51.90500 -7.74400 1.000 17.38000 360 ASN A N 1
ATOM 1371 C CA . ASN A 1 176 ? -19.84400 -51.93300 -9.00900 1.000 17.84000 360 ASN A CA 1
ATOM 1372 C C . ASN A 1 176 ? -19.74900 -53.31500 -9.67200 1.000 20.01000 360 ASN A C 1
ATOM 1373 O O . ASN A 1 176 ? -19.96600 -53.44400 -10.88200 1.000 19.25000 360 ASN A O 1
ATOM 1378 N N . GLY A 1 177 ? -19.44700 -54.36000 -8.89900 1.000 17.95000 361 GLY A N 1
ATOM 1379 C CA . GLY A 1 177 ? -19.35900 -55.69600 -9.46800 1.000 21.80000 361 GLY A CA 1
ATOM 1380 C C . GLY A 1 177 ? -20.73900 -56.33100 -9.66000 1.000 22.84000 361 GLY A C 1
ATOM 1381 O O . GLY A 1 177 ? -21.77800 -55.68900 -9.54800 1.000 21.76000 361 GLY A O 1
ATOM 1382 N N . GLN A 1 178 ? -20.73000 -57.63000 -9.97100 1.000 21.90000 362 GLN A N 1
ATOM 1383 C CA . GLN A 1 178 ? -21.97600 -58.33200 -10.27600 1.000 24.69000 362 GLN A CA 1
ATOM 1384 C C . GLN A 1 178 ? -22.74700 -58.59300 -8.98800 1.000 24.96000 362 GLN A C 1
ATOM 1385 O O . GLN A 1 178 ? -22.16400 -59.04700 -8.01000 1.000 23.96000 362 GLN A O 1
ATOM 1391 N N . TYR A 1 179 ? -24.04700 -58.29100 -8.98400 1.000 24.13000 363 TYR A N 1
ATOM 1392 C CA . TYR A 1 179 ? -24.87500 -58.52200 -7.80800 1.000 25.09000 363 TYR A CA 1
ATOM 1393 C C . TYR A 1 179 ? -25.15400 -60.01200 -7.66200 1.000 29.64000 363 TYR A C 1
ATOM 1394 O O . TYR A 1 179 ? -25.58400 -60.65200 -8.62500 1.000 28.17000 363 TYR A O 1
ATOM 1403 N N . PHE A 1 180 ? -24.93100 -60.54600 -6.45000 1.000 25.85000 364 PHE A N 1
ATOM 1404 C CA . PHE A 1 180 ? -25.16500 -61.95000 -6.11300 1.000 30.13000 364 PHE A CA 1
ATOM 1405 C C . PHE A 1 180 ? -26.06900 -62.05100 -4.89800 1.000 30.22000 364 PHE A C 1
ATOM 1406 O O . PHE A 1 180 ? -25.86900 -61.34600 -3.90500 1.000 29.18000 364 PHE A O 1
ATOM 1414 N N . ARG A 1 181 ? -27.04900 -62.94400 -4.96800 1.000 31.08000 365 ARG A N 1
ATOM 1415 C CA . ARG A 1 181 ? -27.88200 -63.22000 -3.80900 1.000 35.86000 365 ARG A CA 1
ATOM 1416 C C . ARG A 1 181 ? -27.39200 -64.41400 -2.99300 1.000 41.58000 365 ARG A C 1
ATOM 1417 O O . ARG A 1 181 ? -27.82700 -64.56400 -1.84300 1.000 41.37000 365 ARG A O 1
ATOM 1425 N N . SER A 1 182 ? -26.54600 -65.23400 -3.60300 1.000 44.56000 366 SER A N 1
ATOM 1426 C CA . SER A 1 182 ? -26.02700 -66.46300 -2.96800 1.000 50.86000 366 SER A CA 1
ATOM 1427 C C . SER A 1 182 ? -24.59000 -66.73400 -3.41100 1.000 53.67000 366 SER A C 1
ATOM 1428 O O . SER A 1 182 ? -24.06400 -65.98600 -4.23700 1.000 47.53000 366 SER A O 1
ATOM 1431 N N . ILE A 1 183 ? -24.04100 -67.79200 -2.85300 1.000 53.41000 367 ILE A N 1
ATOM 1432 C CA . ILE A 1 183 ? -22.65500 -68.24600 -3.11400 1.000 56.08000 367 ILE A CA 1
ATOM 1433 C C . ILE A 1 183 ? -22.63900 -68.97500 -4.44200 1.000 54.87000 367 ILE A C 1
ATOM 1434 O O . ILE A 1 183 ? -23.25500 -70.05100 -4.49100 1.000 54.54000 367 ILE A O 1
ATOM 1439 N N . PRO A 1 184 ? -21.94400 -68.42700 -5.46800 1.000 53.51000 368 PRO A N 1
ATOM 1440 C CA . PRO A 1 184 ? -21.74900 -69.06300 -6.76300 1.000 56.60000 368 PRO A CA 1
ATOM 1441 C C . PRO A 1 184 ? -20.83700 -70.29500 -6.59300 1.000 56.04000 368 PRO A C 1
ATOM 1442 O O . PRO A 1 184 ? -20.04600 -70.32100 -5.67700 1.000 48.22000 368 PRO A O 1
ATOM 1446 N N . GLN A 1 185 ? -20.95000 -71.24600 -7.53000 1.000 52.20000 369 GLN A N 1
ATOM 1447 C CA . GLN A 1 185 ? -20.20700 -72.54000 -7.55800 1.000 54.62000 369 GLN A CA 1
ATOM 1448 C C . GLN A 1 185 ? -18.75100 -72.40100 -7.08700 1.000 55.47000 369 GLN A C 1
ATOM 1449 O O . GLN A 1 185 ? -18.29300 -73.29700 -6.34900 1.000 59.41000 369 GLN A O 1
ATOM 1455 N N . GLN A 1 186 ? -18.05200 -71.33500 -7.49000 1.000 60.13000 370 GLN A N 1
ATOM 1456 C CA . GLN A 1 186 ? -16.62800 -71.15600 -7.08600 1.000 60.63000 370 GLN A CA 1
ATOM 1457 C C . GLN A 1 186 ? -16.38400 -69.70800 -6.64200 1.000 61.12000 370 GLN A C 1
ATOM 1458 O O . GLN A 1 186 ? -17.25200 -68.85500 -6.91200 1.000 58.29000 370 GLN A O 1
ATOM 1464 N N . ARG A 1 187 ? -15.24400 -69.45000 -5.98800 1.000 61.58000 371 ARG A N 1
ATOM 1465 C CA . ARG A 1 187 ? -14.92000 -68.09600 -5.53300 1.000 56.66000 371 ARG A CA 1
ATOM 1466 C C . ARG A 1 187 ? -14.68500 -67.39100 -6.86700 1.000 54.41000 371 ARG A C 1
ATOM 1467 O O . ARG A 1 187 ? -14.53900 -66.20000 -6.85300 1.000 50.27000 371 ARG A O 1
ATOM 1475 N N . GLN A 1 188 ? -14.76300 -68.15500 -7.97500 1.000 57.28000 372 GLN A N 1
ATOM 1476 C CA . GLN A 1 188 ? -14.52900 -67.61400 -9.30900 1.000 56.29000 372 GLN A CA 1
ATOM 1477 C C . GLN A 1 188 ? -15.61400 -66.64100 -9.71900 1.000 56.37000 372 GLN A C 1
ATOM 1478 O O . GLN A 1 188 ? -15.34000 -65.67800 -10.44800 1.000 55.33000 372 GLN A O 1
ATOM 1484 N N . LYS A 1 189 ? -16.80700 -66.87000 -9.21200 1.000 54.51000 373 LYS A N 1
ATOM 1485 C CA . LYS A 1 189 ? -17.88000 -65.93200 -9.55500 1.000 51.32000 373 LYS A CA 1
ATOM 1486 C C . LYS A 1 189 ? -17.83300 -64.81800 -8.52500 1.000 43.02000 373 LYS A C 1
ATOM 1487 O O . LYS A 1 189 ? -17.82500 -63.70500 -8.92800 1.000 39.82000 373 LYS A O 1
ATOM 1493 N N . LEU A 1 190 ? -17.74500 -65.16000 -7.24400 1.000 42.87000 374 LEU A N 1
ATOM 1494 C CA . LEU A 1 190 ? -17.76300 -64.14100 -6.18200 1.000 42.62000 374 LEU A CA 1
ATOM 1495 C C . LEU A 1 190 ? -16.61300 -63.15400 -6.33600 1.000 34.70000 374 LEU A C 1
ATOM 1496 O O . LEU A 1 190 ? -16.72700 -61.99200 -5.90600 1.000 39.21000 374 LEU A O 1
ATOM 1501 N N . LYS A 1 191 ? -15.52100 -63.59100 -6.96300 1.000 34.94000 375 LYS A N 1
ATOM 1502 C CA . LYS A 1 191 ? -14.45400 -62.66400 -7.34700 1.000 36.67000 375 LYS A CA 1
ATOM 1503 C C . LYS A 1 191 ? -14.97800 -61.49000 -8.18400 1.000 30.83000 375 LYS A C 1
ATOM 1504 O O . LYS A 1 191 ? -14.41900 -60.38400 -8.12800 1.000 28.52000 375 LYS A O 1
ATOM 1510 N N . LYS A 1 192 ? -16.00500 -61.71500 -8.99200 1.000 29.97000 376 LYS A N 1
ATOM 1511 C CA . LYS A 1 192 ? -16.57400 -60.64100 -9.80200 1.000 28.74000 376 LYS A CA 1
ATOM 1512 C C . LYS A 1 192 ? -17.68100 -59.89400 -9.08200 1.000 24.77000 376 LYS A C 1
ATOM 1513 O O . LYS A 1 192 ? -18.40500 -59.13200 -9.72500 1.000 25.21000 376 LYS A O 1
ATOM 1519 N N . GLY A 1 193 ? -17.82200 -60.07600 -7.76600 1.000 26.02000 377 GLY A N 1
ATOM 1520 C CA . GLY A 1 193 ? -18.94000 -59.53600 -7.02300 1.000 24.34000 377 GLY A CA 1
ATOM 1521 C C . GLY A 1 193 ? -18.71800 -58.13800 -6.46200 1.000 22.81000 377 GLY A C 1
ATOM 1522 O O . GLY A 1 193 ? -17.76200 -57.43700 -6.80900 1.000 22.58000 377 GLY A O 1
ATOM 1523 N N . ILE A 1 194 ? -19.61400 -57.77000 -5.54900 1.000 22.32000 378 ILE A N 1
ATOM 1524 C CA . ILE A 1 194 ? -19.64800 -56.46900 -4.87600 1.000 21.94000 378 ILE A CA 1
ATOM 1525 C C . ILE A 1 194 ? -18.93000 -56.65500 -3.55200 1.000 22.83000 378 ILE A C 1
ATOM 1526 O O . ILE A 1 194 ? -19.48200 -57.26500 -2.63000 1.000 24.91000 378 ILE A O 1
ATOM 1531 N N . PHE A 1 195 ? -17.70600 -56.14200 -3.42900 1.000 21.56000 379 PHE A N 1
ATOM 1532 C CA . PHE A 1 195 ? -16.95000 -56.46000 -2.22500 1.000 22.00000 379 PHE A CA 1
ATOM 1533 C C . PHE A 1 195 ? -16.21300 -55.23600 -1.70500 1.000 23.40000 379 PHE A C 1
ATOM 1534 O O . PHE A 1 195 ? -15.89800 -54.30100 -2.44700 1.000 21.73000 379 PHE A O 1
ATOM 1542 N N . TRP A 1 196 ? -15.86400 -55.27700 -0.43200 1.000 20.98000 380 TRP A N 1
ATOM 1543 C CA . TRP A 1 196 ? -14.98600 -54.30300 0.26600 1.000 21.41000 380 TRP A CA 1
ATOM 1544 C C . TRP A 1 196 ? -14.14200 -55.18500 1.19600 1.000 23.20000 380 TRP A C 1
ATOM 1545 O O . TRP A 1 196 ? -14.63500 -55.58100 2.20100 1.000 24.29000 380 TRP A O 1
ATOM 1556 N N . LYS A 1 197 ? -12.89900 -55.42100 0.82600 1.000 23.35000 381 LYS A N 1
ATOM 1557 C CA . LYS A 1 197 ? -12.14500 -56.52900 1.41500 1.000 25.16000 381 LYS A CA 1
ATOM 1558 C C . LYS A 1 197 ? -12.00300 -56.37800 2.92300 1.000 28.04000 381 LYS A C 1
ATOM 1559 O O . LYS A 1 197 ? -12.26200 -57.32900 3.67500 1.000 28.32000 381 LYS A O 1
ATOM 1565 N N . THR A 1 198 ? -11.69100 -55.17500 3.38900 1.000 27.76000 382 THR A N 1
ATOM 1566 C CA . THR A 1 198 ? -11.38700 -54.98100 4.81000 1.000 29.68000 382 THR A CA 1
ATOM 1567 C C . THR A 1 198 ? -12.59900 -55.00400 5.73300 1.000 33.62000 382 THR A C 1
ATOM 1568 O O . THR A 1 198 ? -12.40900 -55.00500 6.95500 1.000 34.15000 382 THR A O 1
ATOM 1572 N N . TRP A 1 199 ? -13.83100 -55.03300 5.22200 1.000 27.88000 383 TRP A N 1
ATOM 1573 C CA . TRP A 1 199 ? -14.98000 -55.23100 6.10700 1.000 27.22000 383 TRP A CA 1
ATOM 1574 C C . TRP A 1 199 ? -15.34600 -56.71600 6.17700 1.000 34.00000 383 TRP A C 1
ATOM 1575 O O . TRP A 1 199 ? -15.06100 -57.38200 7.17500 1.000 34.54000 383 TRP A O 1
ATOM 1586 N N . ARG A 1 200 ? -15.94100 -57.26600 5.12200 1.000 30.55000 384 ARG A N 1
ATOM 1587 C CA . ARG A 1 200 ? -16.42900 -58.63800 5.19500 1.000 31.25000 384 ARG A CA 1
ATOM 1588 C C . ARG A 1 200 ? -15.57900 -59.64100 4.43900 1.000 30.45000 384 ARG A C 1
ATOM 1589 O O . ARG A 1 200 ? -15.91700 -60.83500 4.43700 1.000 32.40000 384 ARG A O 1
ATOM 1597 N N . GLY A 1 201 ? -14.51800 -59.20700 3.78100 1.000 29.60000 385 GLY A N 1
ATOM 1598 C CA . GLY A 1 201 ? -13.63100 -60.11400 3.09000 1.000 28.20000 385 GLY A CA 1
ATOM 1599 C C . GLY A 1 201 ? -13.68400 -59.92400 1.57500 1.000 30.09000 385 GLY A C 1
ATOM 1600 O O . GLY A 1 201 ? -14.63100 -59.36300 1.01300 1.000 27.76000 385 GLY A O 1
ATOM 1601 N N . ARG A 1 202 ? -12.64800 -60.44600 0.91000 1.000 27.78000 386 ARG A N 1
ATOM 1602 C CA . ARG A 1 202 ? -12.52100 -60.31600 -0.54300 1.000 28.79000 386 ARG A CA 1
ATOM 1603 C C . ARG A 1 202 ? -13.70200 -60.94000 -1.27800 1.000 31.02000 386 ARG A C 1
ATOM 1604 O O . ARG A 1 202 ? -14.12000 -60.44500 -2.32300 1.000 29.08000 386 ARG A O 1
ATOM 1612 N N . TYR A 1 203 ? -14.25800 -62.03700 -0.77400 1.000 29.72000 387 TYR A N 1
ATOM 1613 C CA . TYR A 1 203 ? -15.28400 -62.70100 -1.56300 1.000 30.79000 387 TYR A CA 1
ATOM 1614 C C . TYR A 1 203 ? -16.63800 -62.71500 -0.88400 1.000 34.40000 387 TYR A C 1
ATOM 1615 O O . TYR A 1 203 ? -17.47500 -63.56800 -1.20000 1.000 36.45000 387 TYR A O 1
ATOM 1624 N N . TYR A 1 204 ? -16.87900 -61.79500 0.03200 1.000 29.35000 388 TYR A N 1
ATOM 1625 C CA . TYR A 1 204 ? -18.21600 -61.64600 0.58200 1.000 30.47000 388 TYR A CA 1
ATOM 1626 C C . TYR A 1 204 ? -19.04300 -60.75600 -0.34800 1.000 28.70000 388 TYR A C 1
ATOM 1627 O O . TYR A 1 204 ? -18.66600 -59.59900 -0.56700 1.000 27.25000 388 TYR A O 1
ATOM 1636 N N . PRO A 1 205 ? -20.16800 -61.22900 -0.89200 1.000 28.48000 389 PRO A N 1
ATOM 1637 C CA . PRO A 1 205 ? -20.99800 -60.37500 -1.76800 1.000 26.77000 389 PRO A CA 1
ATOM 1638 C C . PRO A 1 205 ? -21.92500 -59.49900 -0.93500 1.000 26.12000 389 PRO A C 1
ATOM 1639 O O . PRO A 1 205 ? -22.79800 -59.99200 -0.21700 1.000 28.48000 389 PRO A O 1
ATOM 1643 N N . LEU A 1 206 ? -21.76200 -58.18400 -1.05400 1.000 22.26000 390 LEU A N 1
ATOM 1644 C CA . LEU A 1 206 ? -22.53500 -57.28200 -0.21500 1.000 22.59000 390 LEU A CA 1
ATOM 1645 C C . LEU A 1 206 ? -23.98600 -57.20300 -0.66600 1.000 26.08000 390 LEU A C 1
ATOM 1646 O O . LEU A 1 206 ? -24.31700 -57.41000 -1.84100 1.000 26.32000 390 LEU A O 1
ATOM 1651 N N . GLN A 1 207 ? -24.86300 -56.91000 0.29000 1.000 24.00000 391 GLN A N 1
ATOM 1652 C CA . GLN A 1 207 ? -26.28500 -56.84700 -0.01500 1.000 23.42000 391 GLN A CA 1
ATOM 1653 C C . GLN A 1 207 ? -26.69100 -55.49000 -0.57700 1.000 22.96000 391 GLN A C 1
ATOM 1654 O O . GLN A 1 207 ? -27.61500 -55.41700 -1.39400 1.000 24.26000 391 GLN A O 1
ATOM 1660 N N . ALA A 1 208 ? -26.04300 -54.40900 -0.13200 1.000 22.49000 392 ALA A N 1
ATOM 1661 C CA . ALA A 1 208 ? -26.43300 -53.06900 -0.56200 1.000 21.49000 392 ALA A CA 1
ATOM 1662 C C . ALA A 1 208 ? -25.24400 -52.13600 -0.37800 1.000 21.36000 392 ALA A C 1
ATOM 1663 O O . ALA A 1 208 ? -24.39200 -52.35900 0.48700 1.000 22.10000 392 ALA A O 1
ATOM 1665 N N . THR A 1 209 ? -25.16700 -51.11400 -1.24200 1.000 20.10000 393 THR A N 1
ATOM 1666 C CA . THR A 1 209 ? -24.10600 -50.12000 -1.16800 1.000 19.29000 393 THR A CA 1
ATOM 1667 C C . THR A 1 209 ? -24.71000 -48.75600 -1.46300 1.000 19.63000 393 THR A C 1
ATOM 1668 O O . THR A 1 209 ? -25.65800 -48.64200 -2.24600 1.000 18.40000 393 THR A O 1
ATOM 1672 N N . THR A 1 210 ? -24.13300 -47.71200 -0.86000 1.000 19.76000 394 THR A N 1
ATOM 1673 C CA . THR A 1 210 ? -24.43400 -46.34000 -1.25100 1.000 19.65000 394 THR A CA 1
ATOM 1674 C C . THR A 1 210 ? -23.14300 -45.55500 -1.19000 1.000 17.63000 394 THR A C 1
ATOM 1675 O O . THR A 1 210 ? -22.38600 -45.69400 -0.21900 1.000 20.57000 394 THR A O 1
ATOM 1679 N N . MET A 1 211 ? -22.89400 -44.72200 -2.19400 1.000 17.36000 395 MET A N 1
ATOM 1680 C CA . MET A 1 211 ? -21.76200 -43.79200 -2.15600 1.000 16.18000 395 MET A CA 1
ATOM 1681 C C . MET A 1 211 ? -22.29200 -42.37000 -2.29000 1.000 17.95000 395 MET A C 1
ATOM 1682 O O . MET A 1 211 ? -23.17000 -42.11000 -3.13300 1.000 18.16000 395 MET A O 1
ATOM 1687 N N . LEU A 1 212 ? -21.79400 -41.46500 -1.44600 1.000 16.85000 396 LEU A N 1
ATOM 1688 C CA . LEU A 1 212 ? -22.27900 -40.09300 -1.46600 1.000 16.73000 396 LEU A CA 1
ATOM 1689 C C . LEU A 1 212 ? -21.09000 -39.14900 -1.45400 1.000 18.31000 396 LEU A C 1
ATOM 1690 O O . LEU A 1 212 ? -20.04900 -39.47800 -0.90300 1.000 20.65000 396 LEU A O 1
ATOM 1695 N N . ILE A 1 213 ? -21.28200 -37.95200 -2.01500 1.000 17.44000 397 ILE A N 1
ATOM 1696 C CA . ILE A 1 213 ? -20.20700 -36.96500 -2.04900 1.000 18.11000 397 ILE A CA 1
ATOM 1697 C C . ILE A 1 213 ? -20.71600 -35.62700 -1.53800 1.000 21.37000 397 ILE A C 1
ATOM 1698 O O . ILE A 1 213 ? -21.88400 -35.26800 -1.72200 1.000 20.04000 397 ILE A O 1
ATOM 1703 N N . GLN A 1 214 ? -19.82100 -34.88800 -0.87300 1.000 21.53000 398 GLN A N 1
ATOM 1704 C CA . GLN A 1 214 ? -20.12200 -33.54600 -0.37100 1.000 19.15000 398 GLN A CA 1
ATOM 1705 C C . GLN A 1 214 ? -18.85200 -32.73200 -0.52500 1.000 22.74000 398 GLN A C 1
ATOM 1706 O O . GLN A 1 214 ? -17.91100 -32.89300 0.25900 1.000 22.58000 398 GLN A O 1
ATOM 1712 N N . PRO A 1 215 ? -18.76700 -31.89100 -1.55000 1.000 24.64000 399 PRO A N 1
ATOM 1713 C CA . PRO A 1 215 ? -17.59100 -31.02300 -1.69100 1.000 26.18000 399 PRO A CA 1
ATOM 1714 C C . PRO A 1 215 ? -17.43700 -30.10900 -0.48900 1.000 27.86000 399 PRO A C 1
ATOM 1715 O O . PRO A 1 215 ? -18.42900 -29.63300 0.08500 1.000 27.37000 399 PRO A O 1
ATOM 1719 N N . MET A 1 216 ? -16.15900 -29.93800 -0.11200 1.000 29.48000 400 MET A N 1
ATOM 1720 C CA . MET A 1 216 ? -15.51900 -29.12000 0.93400 1.000 36.38000 400 MET A CA 1
ATOM 1721 C C . MET A 1 216 ? -15.37400 -29.82900 2.26800 1.000 41.67000 400 MET A C 1
ATOM 1722 O O . MET A 1 216 ? -14.46000 -30.65400 2.42900 1.000 41.48000 400 MET A O 1
#

Foldseek 3Di:
DAAQQVVVVVPDADFQWDWHAFDPGDIDIFTWDQDPVGIKTWAWKAFAQPDFQQDADVCQQCWDDDSVHTIGNHLQSVCSSQVQFWKKKWKWFAAPVGDIDIDIATWGWDDVVLLRWTWHAPVRVVVLPDDDADRNGDTFHKDHQVRADDPPPVDGLNVQAGHIDSCPDSQAFDQSFRADPDDPPDLSNLSNAGDGDVPPHRRRHTRMMIMIMGGD

Secondary structure (DSSP, 8-state):
--SHHHHHHTT----EEEEE--TTS--EEEEEEEETTEEEEEEEEESSS-S-----HHHHHH-EE-TTSSEE--HHHHHHHHTTS-EEEEEEEE-TTS-EEEEEEEEEE--GGGTS-EEE-HHHHHHTT-----TT-EEE--BBTTB-----TT--HHHHS-S-B--SSSSSEETTSB--SS--SSHHHHTTB-EEHHHHBTTPPPSEEEEEEEE-